Protein AF-A0A2N5W523-F1 (afdb_monomer_lite)

Radius of gyration: 21.14 Å; chains: 1; bounding box: 48×51×64 Å

pLDDT: mean 72.46, std 21.62, range [24.19, 97.5]

Secondary structure (DSSP, 8-state):
---TTHHHHHHHHHHHHHHHHHGGG-----TTS-S--PPPPP-----TT-----TT---SS----TTTHHHHHHHHHH--SS-GGGSPPSS-HHHHHHHHHHHHHHHIIIII-GGG-HHHIIIIIIHHHHHHHHHHHT-GGGGGGHHHHHHHHHHHHHHHHHHHHHHHHHTT-SSSSS--HHHHHHHHHHHHHHHHHHHTT--SS-TTSHHHHHHHHHTT-TT-THHHH-HHHHHHHHHHHHHHHHHHHT-S-EETTEE--HHHHHHHHHHHHHHTTHHHHHHHHHHHTT---

Sequence (293 aa):
MKCRLVYYVFQLCISASLTAGMENEWRSFDLNDDPIRPTLIHDHTNNPFEYHHDEKVKKPFFFIDREHAVSFMSNFKGKKVTSSFNQELAGSPETRNARYYEILARISKERIHLEKYEFYSKDIVDAMMKKVDKNFQNEPEFTGETTRVKDLIENVTKATHLLIVVVLSLFNGHKGDFLKIDEVKQHMNFIKGLWFRLEEGKFEKPPESWEKKVNAILNCKPRSVELIKGRKEKYALCLNFLHYWLEKTGMHVQQDGQISHADTLVEIINKLIYFSNSKVMDTLSKLEHGQPS

Structure (mmCIF, N/CA/C/O backbone):
data_AF-A0A2N5W523-F1
#
_entry.id   AF-A0A2N5W523-F1
#
loop_
_atom_site.group_PDB
_atom_site.id
_atom_site.type_symbol
_atom_site.label_atom_id
_atom_site.label_alt_id
_atom_site.label_comp_id
_atom_site.label_asym_id
_atom_site.label_entity_id
_atom_site.label_seq_id
_atom_site.pdbx_PDB_ins_code
_atom_site.Cartn_x
_atom_site.Cartn_y
_atom_site.Cartn_z
_atom_site.occupancy
_atom_site.B_iso_or_equiv
_atom_site.auth_seq_id
_atom_site.auth_comp_id
_atom_site.auth_asym_id
_atom_site.auth_atom_id
_atom_site.pdbx_PDB_model_num
ATOM 1 N N . MET A 1 1 ? -16.870 3.646 -18.636 1.00 28.91 1 MET A N 1
ATOM 2 C CA . MET A 1 1 ? -15.801 2.930 -19.373 1.00 28.91 1 MET A CA 1
ATOM 3 C C . MET A 1 1 ? -14.440 3.644 -19.201 1.00 28.91 1 MET A C 1
ATOM 5 O O . MET A 1 1 ? -14.014 4.323 -20.118 1.00 28.91 1 MET A O 1
ATOM 9 N N . LYS A 1 2 ? -13.776 3.585 -18.023 1.00 29.95 2 LYS A N 1
ATOM 10 C CA . LYS A 1 2 ? -12.591 4.441 -17.704 1.00 29.95 2 LYS A CA 1
ATOM 11 C C . LYS A 1 2 ? -11.378 3.763 -17.009 1.00 29.95 2 LYS A C 1
ATOM 13 O O . LYS A 1 2 ? -10.457 4.465 -16.629 1.00 29.95 2 LYS A O 1
ATOM 18 N N . CYS A 1 3 ? -11.310 2.431 -16.876 1.00 30.31 3 CYS A N 1
ATOM 19 C CA . CYS A 1 3 ? -10.122 1.741 -16.306 1.00 30.31 3 CYS A CA 1
ATOM 20 C C . CYS A 1 3 ? -9.087 1.272 -17.353 1.00 30.31 3 CYS A C 1
ATOM 22 O O . CYS A 1 3 ? -8.108 0.624 -17.003 1.00 30.31 3 CYS A O 1
ATOM 24 N N . ARG A 1 4 ? -9.287 1.588 -18.638 1.00 34.12 4 ARG A N 1
ATOM 25 C CA . ARG A 1 4 ? -8.593 0.954 -19.775 1.00 34.12 4 ARG A CA 1
ATOM 26 C C . ARG A 1 4 ? -7.194 1.501 -20.098 1.00 34.12 4 ARG A C 1
ATOM 28 O O . ARG A 1 4 ? -6.716 1.252 -21.185 1.00 34.12 4 ARG A O 1
ATOM 35 N N . LEU A 1 5 ? -6.536 2.256 -19.222 1.00 36.88 5 LEU A N 1
ATOM 36 C CA . LEU A 1 5 ? -5.200 2.793 -19.535 1.00 36.88 5 LEU A CA 1
ATOM 37 C C . LEU A 1 5 ? -4.216 2.754 -18.367 1.00 36.88 5 LEU A C 1
ATOM 39 O O . LEU A 1 5 ? -3.131 3.287 -18.500 1.00 36.88 5 LEU A O 1
ATOM 43 N N . VAL A 1 6 ? -4.543 2.137 -17.229 1.00 48.03 6 VAL A N 1
ATOM 44 C CA . VAL A 1 6 ? -3.672 2.228 -16.044 1.00 48.03 6 VAL A CA 1
ATOM 45 C C . VAL A 1 6 ? -2.335 1.515 -16.280 1.00 48.03 6 VAL A C 1
ATOM 47 O O . VAL A 1 6 ? -1.314 2.177 -16.188 1.00 48.03 6 VAL A O 1
ATOM 50 N N . TYR A 1 7 ? -2.312 0.235 -16.673 1.00 46.31 7 TYR A N 1
ATOM 51 C CA . TYR A 1 7 ? -1.046 -0.457 -16.971 1.00 46.31 7 TYR A CA 1
ATOM 52 C C . TYR A 1 7 ? -0.283 0.193 -18.124 1.00 46.31 7 TYR A C 1
ATOM 54 O O . TYR A 1 7 ? 0.884 0.501 -17.952 1.00 46.31 7 TYR A O 1
ATOM 62 N N . TYR A 1 8 ? -0.948 0.509 -19.235 1.00 42.25 8 TYR A N 1
ATOM 63 C CA . TYR A 1 8 ? -0.316 1.179 -20.372 1.00 42.25 8 TYR A CA 1
ATOM 64 C C . TYR A 1 8 ? 0.248 2.571 -20.026 1.00 42.25 8 TYR A C 1
ATOM 66 O O . TYR A 1 8 ? 1.367 2.882 -20.403 1.00 42.25 8 TYR A O 1
ATOM 74 N N . VAL A 1 9 ? -0.460 3.401 -19.249 1.00 48.94 9 VAL A N 1
ATOM 75 C CA . VAL A 1 9 ? 0.043 4.713 -18.792 1.00 48.94 9 VAL A CA 1
ATOM 76 C C . VAL A 1 9 ? 1.138 4.545 -17.755 1.00 48.94 9 VAL A C 1
ATOM 78 O O . VAL A 1 9 ? 2.098 5.292 -17.803 1.00 48.94 9 VAL A O 1
ATOM 81 N N . PHE A 1 10 ? 1.056 3.569 -16.850 1.00 54.03 10 PHE A N 1
ATOM 82 C CA . PHE A 1 10 ? 2.154 3.297 -15.924 1.00 54.03 10 PHE A CA 1
ATOM 83 C C . PHE A 1 10 ? 3.380 2.767 -16.654 1.00 54.03 10 PHE A C 1
ATOM 85 O O . PHE A 1 10 ? 4.471 3.222 -16.363 1.00 54.03 10 PHE A O 1
ATOM 92 N N . GLN A 1 11 ? 3.220 1.894 -17.643 1.00 52.75 11 GLN A N 1
ATOM 93 C CA . GLN A 1 11 ? 4.306 1.414 -18.492 1.00 52.75 11 GLN A CA 1
ATOM 94 C C . GLN A 1 11 ? 4.874 2.527 -19.369 1.00 52.75 11 GLN A C 1
ATOM 96 O O . GLN A 1 11 ? 6.088 2.601 -19.511 1.00 52.75 11 GLN A O 1
ATOM 101 N N . LEU A 1 12 ? 4.048 3.440 -19.883 1.00 48.81 12 LEU A N 1
ATOM 102 C CA . LEU A 1 12 ? 4.502 4.637 -20.589 1.00 48.81 12 LEU A CA 1
ATOM 103 C C . LEU A 1 12 ? 5.153 5.655 -19.653 1.00 48.81 12 LEU A C 1
ATOM 105 O O . LEU A 1 12 ? 6.109 6.287 -20.060 1.00 48.81 12 LEU A O 1
ATOM 109 N N . CYS A 1 13 ? 4.696 5.811 -18.411 1.00 50.94 13 CYS A N 1
ATOM 110 C CA . CYS A 1 13 ? 5.321 6.683 -17.415 1.00 50.94 13 CYS A CA 1
ATOM 111 C C . CYS A 1 13 ? 6.618 6.076 -16.881 1.00 50.94 13 CYS A C 1
ATOM 113 O O . CYS A 1 13 ? 7.556 6.814 -16.622 1.00 50.94 13 CYS A O 1
ATOM 115 N N . ILE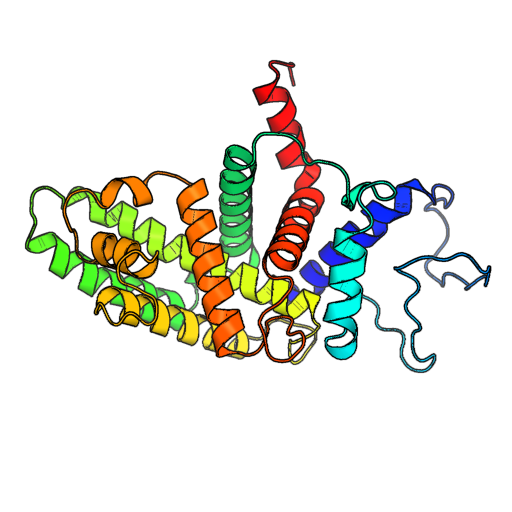 A 1 14 ? 6.695 4.752 -16.744 1.00 54.25 14 ILE A N 1
ATOM 116 C CA . ILE A 1 14 ? 7.916 4.014 -16.409 1.00 54.25 14 ILE A CA 1
ATOM 117 C C . ILE A 1 14 ? 8.909 4.149 -17.557 1.00 54.25 14 ILE A C 1
ATOM 119 O O . ILE A 1 14 ? 10.038 4.563 -17.322 1.00 54.25 14 ILE A O 1
ATOM 123 N N . SER A 1 15 ? 8.464 3.893 -18.789 1.00 48.00 15 SER A N 1
ATOM 124 C CA . SER A 1 15 ? 9.282 4.066 -19.990 1.00 48.00 15 SER A CA 1
ATOM 125 C C . SER A 1 15 ? 9.719 5.520 -20.120 1.00 48.00 15 SER A C 1
ATOM 127 O O . SER A 1 15 ? 10.902 5.773 -20.114 1.00 48.00 15 SER A O 1
ATOM 129 N N . ALA A 1 16 ? 8.817 6.499 -20.077 1.00 48.94 16 ALA A N 1
ATOM 130 C CA . ALA A 1 16 ? 9.162 7.917 -20.163 1.00 48.94 16 ALA A CA 1
ATOM 131 C C . ALA A 1 16 ? 10.006 8.415 -18.981 1.00 48.94 16 ALA A C 1
ATOM 133 O O . ALA A 1 16 ? 10.848 9.268 -19.189 1.00 48.94 16 ALA A O 1
ATOM 134 N N . SER A 1 17 ? 9.842 7.913 -17.753 1.00 45.12 17 SER A N 1
ATOM 135 C CA . SER A 1 17 ? 10.677 8.349 -16.616 1.00 45.12 17 SER A CA 1
ATOM 136 C C . SER A 1 17 ? 12.084 7.758 -16.683 1.00 45.12 17 SER A C 1
ATOM 138 O O . SER A 1 17 ? 13.040 8.416 -16.278 1.00 45.12 17 SER A O 1
ATOM 140 N N . LEU A 1 18 ? 12.222 6.535 -17.200 1.00 48.44 18 LEU A N 1
ATOM 141 C CA . LEU A 1 18 ? 13.518 5.891 -17.394 1.00 48.44 18 LEU A CA 1
ATOM 142 C C . LEU A 1 18 ? 14.201 6.414 -18.665 1.00 48.44 18 LEU A C 1
ATOM 144 O O . LEU A 1 18 ? 15.372 6.760 -18.606 1.00 48.44 18 LEU A O 1
ATOM 148 N N . THR A 1 19 ? 13.464 6.598 -19.762 1.00 42.06 19 THR A N 1
ATOM 149 C CA . THR A 1 19 ? 13.942 7.189 -21.018 1.00 42.06 19 THR A CA 1
ATOM 150 C C . THR A 1 19 ? 14.241 8.681 -20.858 1.00 42.06 19 THR A C 1
ATOM 152 O O . THR A 1 19 ? 15.353 9.072 -21.166 1.00 42.06 19 THR A O 1
ATOM 155 N N . ALA A 1 20 ? 13.376 9.514 -20.262 1.00 38.00 20 ALA A N 1
ATOM 156 C CA . ALA A 1 20 ? 13.673 10.938 -20.022 1.00 38.00 20 ALA A CA 1
ATOM 157 C C . ALA A 1 20 ? 14.803 11.150 -18.996 1.00 38.00 20 ALA A C 1
ATOM 159 O O . ALA A 1 20 ? 15.584 12.096 -19.100 1.00 38.00 20 ALA A O 1
ATOM 160 N N . GLY A 1 21 ? 14.939 10.235 -18.028 1.00 34.53 21 GLY A N 1
ATOM 161 C CA . GLY A 1 21 ? 16.084 10.189 -17.117 1.00 34.53 21 GLY A CA 1
ATOM 162 C C . GLY A 1 21 ? 17.413 9.851 -17.815 1.00 34.53 21 GLY A C 1
ATOM 163 O O . GLY A 1 21 ? 18.487 10.177 -17.291 1.00 34.53 21 GLY A O 1
ATOM 164 N N . MET A 1 22 ? 17.324 9.230 -18.997 1.00 33.06 22 MET A N 1
ATOM 165 C CA . MET A 1 22 ? 18.407 8.879 -19.921 1.00 33.06 22 MET A CA 1
ATOM 166 C C . MET A 1 22 ? 18.544 9.865 -21.113 1.00 33.06 22 MET A C 1
ATOM 168 O O . MET A 1 22 ? 19.595 9.907 -21.741 1.00 33.06 22 MET A O 1
ATOM 172 N N . GLU A 1 23 ? 17.537 10.698 -21.418 1.00 33.28 23 GLU A N 1
ATOM 173 C CA . GLU A 1 23 ? 17.483 11.605 -22.589 1.00 33.28 23 GLU A CA 1
ATOM 174 C C . GLU A 1 23 ? 18.300 12.897 -22.441 1.00 33.28 23 GLU A C 1
ATOM 176 O O . GLU A 1 23 ? 18.515 13.594 -23.434 1.00 33.28 23 GLU A O 1
ATOM 181 N N . ASN A 1 24 ? 18.822 13.226 -21.254 1.00 31.08 24 ASN A N 1
ATOM 182 C CA . ASN A 1 24 ? 19.750 14.360 -21.125 1.00 31.08 24 ASN A CA 1
ATOM 183 C C . ASN A 1 24 ? 21.105 14.125 -21.830 1.00 31.08 24 ASN A C 1
ATOM 185 O O . ASN A 1 24 ? 21.893 15.063 -21.925 1.00 31.08 24 ASN A O 1
ATOM 189 N N . GLU A 1 25 ? 21.346 12.931 -22.384 1.00 35.31 25 GLU A N 1
ATOM 190 C CA . GLU A 1 25 ? 22.468 12.641 -23.291 1.00 35.31 25 GLU A CA 1
ATOM 191 C C . GLU A 1 25 ? 22.082 12.623 -24.788 1.00 35.31 25 GLU A C 1
ATOM 193 O O . GLU A 1 25 ? 22.961 12.481 -25.630 1.00 35.31 25 GLU A O 1
ATOM 198 N N . TRP A 1 26 ? 20.809 12.829 -25.159 1.00 30.56 26 TRP A N 1
ATOM 199 C CA . TRP A 1 26 ? 20.334 12.620 -26.544 1.00 30.56 26 TRP A CA 1
ATOM 200 C C . TRP A 1 26 ? 19.564 13.798 -27.149 1.00 30.56 26 TRP A C 1
ATOM 202 O O . TRP A 1 26 ? 18.774 13.628 -28.079 1.00 30.56 26 TRP A O 1
ATOM 212 N N . ARG A 1 27 ? 19.796 15.028 -26.674 1.00 25.05 27 ARG A N 1
ATOM 213 C CA . ARG A 1 27 ? 19.225 16.223 -27.318 1.00 25.05 27 ARG A CA 1
ATOM 214 C C . ARG A 1 27 ? 19.833 16.465 -28.702 1.00 25.05 27 ARG A C 1
ATOM 216 O O . ARG A 1 27 ? 20.769 17.241 -28.849 1.00 25.05 27 ARG A O 1
ATOM 223 N N . SER A 1 28 ? 19.235 15.859 -29.719 1.00 29.08 28 SER A N 1
ATOM 224 C CA . SER A 1 28 ? 19.010 16.481 -31.028 1.00 29.08 28 SER A CA 1
ATOM 225 C C . SER A 1 28 ? 18.033 15.643 -31.852 1.00 29.08 28 SER A C 1
ATOM 227 O O . SER A 1 28 ? 18.449 14.924 -32.743 1.00 29.08 28 SER A O 1
ATOM 229 N N . PHE A 1 29 ? 16.727 15.732 -31.590 1.00 24.89 29 PHE A N 1
ATOM 230 C C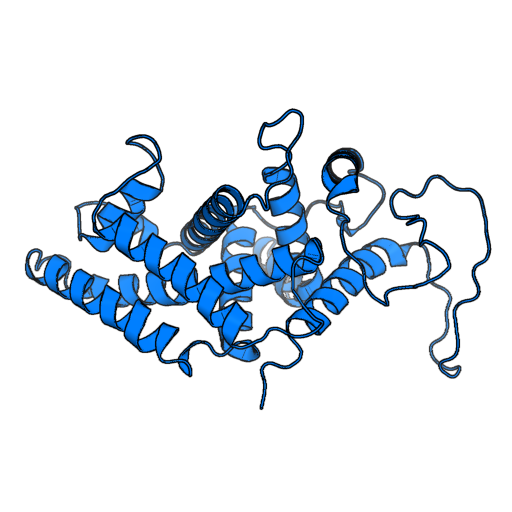A . PHE A 1 29 ? 15.747 15.404 -32.630 1.00 24.89 29 PHE A CA 1
ATOM 231 C C . PHE A 1 29 ? 14.559 16.364 -32.567 1.00 24.89 29 PHE A C 1
ATOM 233 O O . PHE A 1 29 ? 13.891 16.506 -31.543 1.00 24.89 29 PHE A O 1
ATOM 240 N N . ASP A 1 30 ? 14.402 17.083 -33.674 1.00 26.73 30 ASP A N 1
ATOM 241 C CA . ASP A 1 30 ? 13.400 18.105 -33.951 1.00 26.73 30 ASP A CA 1
ATOM 242 C C . ASP A 1 30 ? 12.033 17.436 -34.185 1.00 26.73 30 ASP A C 1
ATOM 244 O O . ASP A 1 30 ? 11.938 16.420 -34.872 1.00 26.73 30 ASP A O 1
ATOM 248 N N . LEU A 1 31 ? 10.971 17.973 -33.583 1.00 28.06 31 LEU A N 1
ATOM 249 C CA . LEU A 1 31 ? 9.640 17.346 -33.491 1.00 28.06 31 LEU A CA 1
ATOM 250 C C . LEU A 1 31 ? 8.735 17.632 -34.706 1.00 28.06 31 LEU A C 1
ATOM 252 O O . LEU A 1 31 ? 7.514 17.652 -34.563 1.00 28.06 31 LEU A O 1
ATOM 256 N N . ASN A 1 32 ? 9.308 17.869 -35.889 1.00 29.31 32 ASN A N 1
ATOM 257 C CA . ASN A 1 32 ? 8.544 18.292 -37.070 1.00 29.31 32 ASN A CA 1
ATOM 258 C C . ASN A 1 32 ? 8.491 17.294 -38.237 1.00 29.31 32 ASN A C 1
ATOM 260 O O . ASN A 1 32 ? 7.878 17.633 -39.243 1.00 29.31 32 ASN A O 1
ATOM 264 N N . ASP A 1 33 ? 9.020 16.074 -38.108 1.00 25.97 33 ASP A N 1
ATOM 265 C CA . ASP A 1 33 ? 8.856 15.040 -39.143 1.00 25.97 33 ASP A CA 1
ATOM 266 C C . ASP A 1 33 ? 8.051 13.822 -38.650 1.00 25.97 33 ASP A C 1
ATOM 268 O O . ASP A 1 33 ? 8.165 13.374 -37.507 1.00 25.97 33 ASP A O 1
ATOM 272 N N . ASP A 1 34 ? 7.193 13.332 -39.548 1.00 26.75 34 ASP A N 1
ATOM 273 C CA . ASP A 1 34 ? 6.156 12.305 -39.390 1.00 26.75 34 ASP A CA 1
ATOM 274 C C . ASP A 1 34 ? 6.611 10.966 -38.746 1.00 26.75 34 ASP A C 1
ATOM 276 O O . ASP A 1 34 ? 7.786 10.588 -38.771 1.00 26.75 34 ASP A O 1
ATOM 280 N N . PRO A 1 35 ? 5.671 10.168 -38.195 1.00 31.12 35 PRO A N 1
ATOM 281 C CA . PRO A 1 35 ? 5.961 9.115 -37.232 1.00 31.12 35 PRO A CA 1
ATOM 282 C C . PRO A 1 35 ? 6.306 7.780 -37.903 1.00 31.12 35 PRO A C 1
ATOM 284 O O . PRO A 1 35 ? 5.494 6.857 -37.890 1.00 31.12 35 PRO A O 1
ATOM 287 N N . ILE A 1 36 ? 7.515 7.611 -38.450 1.00 30.17 36 ILE A N 1
ATOM 288 C CA . ILE A 1 36 ? 8.027 6.274 -38.809 1.00 30.17 36 ILE A CA 1
ATOM 289 C C . ILE A 1 36 ? 9.515 6.109 -38.443 1.00 30.17 36 ILE A C 1
ATOM 291 O O . ILE A 1 36 ? 10.398 6.549 -39.165 1.00 30.17 36 ILE A O 1
ATOM 295 N N . ARG A 1 37 ? 9.728 5.316 -37.376 1.00 25.20 37 ARG A N 1
ATOM 296 C CA . ARG A 1 37 ? 10.944 4.591 -36.923 1.00 25.20 37 ARG A CA 1
ATOM 297 C C . ARG A 1 37 ? 12.172 5.391 -36.457 1.00 25.20 37 ARG A C 1
ATOM 299 O O . ARG A 1 37 ? 12.767 6.116 -37.240 1.00 25.20 37 ARG A O 1
ATOM 306 N N . PRO A 1 38 ? 12.744 5.010 -35.297 1.00 28.00 38 PRO A N 1
ATOM 307 C CA . PRO A 1 38 ? 14.180 5.083 -35.091 1.00 28.00 38 PRO A CA 1
ATOM 308 C C . PRO A 1 38 ? 14.848 3.826 -35.658 1.00 28.00 38 PRO A C 1
ATOM 310 O O . PRO A 1 38 ? 14.605 2.690 -35.232 1.00 28.00 38 PRO A O 1
ATOM 313 N N . THR A 1 39 ? 15.688 4.061 -36.654 1.00 24.19 39 THR A N 1
ATOM 314 C CA . THR A 1 39 ? 16.736 3.174 -37.149 1.00 24.19 39 THR A CA 1
ATOM 315 C C . THR A 1 39 ? 17.759 2.942 -36.033 1.00 24.19 39 THR A C 1
ATOM 317 O O . THR A 1 39 ? 18.218 3.888 -35.400 1.00 24.19 39 THR A O 1
ATOM 320 N N . LEU A 1 40 ? 18.098 1.676 -35.780 1.00 29.06 40 LEU A N 1
ATOM 321 C CA . LEU A 1 40 ? 19.177 1.274 -34.877 1.00 29.06 40 LEU A CA 1
ATOM 322 C C . LEU A 1 40 ? 20.518 1.552 -35.561 1.00 29.06 40 LEU A C 1
ATOM 324 O O . LEU A 1 40 ? 20.779 0.997 -36.628 1.00 29.06 40 LEU A O 1
ATOM 328 N N . ILE A 1 41 ? 21.363 2.372 -34.943 1.00 24.23 41 ILE A N 1
ATOM 329 C CA . ILE A 1 41 ? 22.797 2.403 -35.230 1.00 24.23 41 ILE A CA 1
ATOM 330 C C . ILE A 1 41 ? 23.466 1.659 -34.078 1.00 24.23 41 ILE A C 1
ATOM 332 O O . ILE A 1 41 ? 23.332 2.052 -32.922 1.00 24.23 41 ILE A O 1
ATOM 336 N N . HIS A 1 42 ? 24.125 0.549 -34.408 1.00 32.16 42 HIS A N 1
ATOM 337 C CA . HIS A 1 42 ? 25.024 -0.151 -33.502 1.00 32.16 42 HIS A CA 1
ATOM 338 C C . HIS A 1 42 ? 26.245 0.727 -33.242 1.00 32.16 42 HIS A C 1
ATOM 340 O O . HIS A 1 42 ? 26.961 1.058 -34.186 1.00 32.16 42 HIS A O 1
ATOM 346 N N . ASP A 1 43 ? 26.509 1.039 -31.977 1.00 26.78 43 ASP A N 1
ATOM 347 C CA . ASP A 1 43 ? 27.860 1.366 -31.546 1.00 26.78 43 ASP A CA 1
ATOM 348 C C . ASP A 1 43 ? 28.115 0.801 -30.147 1.00 26.78 43 ASP A C 1
ATOM 350 O O . ASP A 1 43 ? 27.287 0.898 -29.241 1.00 26.78 43 ASP A O 1
ATOM 354 N N . HIS A 1 44 ? 29.260 0.145 -30.005 1.00 35.34 44 HIS A N 1
ATOM 355 C CA . HIS A 1 44 ? 29.638 -0.632 -28.837 1.00 35.34 44 HIS A CA 1
ATOM 356 C C . HIS A 1 44 ? 29.999 0.295 -27.676 1.00 35.34 44 HIS A C 1
ATOM 358 O O . HIS A 1 44 ? 31.149 0.709 -27.536 1.00 35.34 44 HIS A O 1
ATOM 364 N N . THR A 1 45 ? 29.044 0.580 -26.790 1.00 32.69 45 THR A N 1
ATOM 365 C CA . THR A 1 45 ? 29.336 1.208 -25.495 1.00 32.69 45 THR A CA 1
ATOM 366 C C . THR A 1 45 ? 28.528 0.551 -24.375 1.00 32.69 45 THR A C 1
ATOM 368 O O . THR A 1 45 ? 27.337 0.309 -24.506 1.00 32.69 45 THR A O 1
ATOM 371 N N . ASN A 1 46 ? 29.206 0.240 -23.262 1.00 36.69 46 ASN A N 1
ATOM 372 C CA . ASN A 1 46 ? 28.717 -0.463 -22.065 1.00 36.69 46 ASN A CA 1
ATOM 373 C C . ASN A 1 46 ? 27.526 0.234 -21.356 1.00 36.69 46 ASN A C 1
ATOM 375 O O . ASN A 1 46 ? 27.662 0.764 -20.244 1.00 36.69 46 ASN A O 1
ATOM 379 N N . ASN A 1 47 ? 26.343 0.205 -21.967 1.00 38.47 47 ASN A N 1
ATOM 380 C CA . ASN A 1 47 ? 25.107 0.762 -21.437 1.00 38.47 47 ASN A CA 1
ATOM 381 C C . ASN A 1 47 ? 24.308 -0.325 -20.679 1.00 38.47 47 ASN A C 1
ATOM 383 O O . ASN A 1 47 ? 23.908 -1.320 -21.271 1.00 38.47 47 ASN A O 1
ATOM 387 N N . PRO A 1 48 ? 24.014 -0.174 -19.371 1.00 36.75 48 PRO A N 1
ATOM 388 C CA . PRO A 1 48 ? 23.228 -1.156 -18.607 1.00 36.75 48 PRO A CA 1
ATOM 389 C C . PRO A 1 48 ? 21.744 -1.206 -19.020 1.00 36.75 48 PRO A C 1
ATOM 391 O O . PRO A 1 48 ? 20.993 -2.020 -18.488 1.00 36.75 48 PRO A O 1
ATOM 394 N N . PHE A 1 49 ? 21.325 -0.320 -19.927 1.00 39.22 49 PHE A N 1
ATOM 395 C CA . PHE A 1 49 ? 19.995 -0.274 -20.524 1.00 39.22 49 PHE A CA 1
ATOM 396 C C . PHE A 1 49 ? 19.968 -0.806 -21.965 1.00 39.22 49 PHE A C 1
ATOM 398 O O . PHE A 1 49 ? 18.909 -0.770 -22.593 1.00 39.22 49 PHE A O 1
ATOM 405 N N . GLU A 1 50 ? 21.094 -1.311 -22.489 1.00 39.53 50 GLU A N 1
ATOM 406 C CA . GLU A 1 50 ? 21.103 -2.096 -23.725 1.00 39.53 50 GLU A CA 1
ATOM 407 C C . GLU A 1 50 ? 20.427 -3.444 -23.457 1.00 39.53 50 GLU A C 1
ATOM 409 O O . GLU A 1 50 ? 21.025 -4.447 -23.070 1.00 39.53 50 GLU A O 1
ATOM 414 N N . TYR A 1 51 ? 19.109 -3.429 -23.604 1.00 38.78 51 TYR A N 1
ATOM 415 C CA . TYR A 1 51 ? 18.291 -4.622 -23.661 1.00 38.78 51 TYR A CA 1
ATOM 416 C C . TYR A 1 51 ? 18.562 -5.320 -24.995 1.00 38.78 51 TYR A C 1
ATOM 418 O O . TYR A 1 51 ? 18.230 -4.789 -26.058 1.00 38.78 51 TYR A O 1
ATOM 426 N N . HIS A 1 52 ? 19.100 -6.539 -24.952 1.00 35.09 52 HIS A N 1
ATOM 427 C CA . HIS A 1 52 ? 19.006 -7.450 -26.086 1.00 35.09 52 HIS A CA 1
ATOM 428 C C . HIS A 1 52 ? 17.541 -7.867 -26.232 1.00 35.09 52 HIS A C 1
ATOM 430 O O . HIS A 1 52 ? 17.073 -8.820 -25.612 1.00 35.09 52 HIS A O 1
ATOM 436 N N . HIS A 1 53 ? 16.781 -7.115 -27.027 1.00 38.25 53 HIS A N 1
ATOM 437 C CA . HIS A 1 53 ? 15.544 -7.647 -27.571 1.00 38.25 53 HIS A CA 1
ATOM 438 C C . HIS A 1 53 ? 15.906 -8.844 -28.448 1.00 38.25 53 HIS A C 1
ATOM 440 O O . HIS A 1 53 ? 16.656 -8.694 -29.411 1.00 38.25 53 HIS A O 1
ATOM 446 N N . ASP A 1 54 ? 15.335 -10.008 -28.146 1.00 33.75 54 ASP A N 1
ATOM 447 C CA . ASP A 1 54 ? 15.154 -11.046 -29.153 1.00 33.75 54 ASP A CA 1
ATOM 448 C C . ASP A 1 54 ? 14.458 -10.373 -30.349 1.00 33.75 54 ASP A C 1
ATOM 450 O O . ASP A 1 54 ? 13.364 -9.810 -30.209 1.00 33.75 54 ASP A O 1
ATOM 454 N N . GLU A 1 55 ? 15.137 -10.324 -31.499 1.00 42.53 55 GLU A N 1
ATOM 455 C CA . GLU A 1 55 ? 14.814 -9.467 -32.655 1.00 42.53 55 GLU A CA 1
ATOM 456 C C . GLU A 1 55 ? 13.408 -9.707 -33.232 1.00 42.53 55 GLU A C 1
ATOM 458 O O . GLU A 1 55 ? 12.949 -8.988 -34.121 1.00 42.53 55 GLU A O 1
ATOM 463 N N . LYS A 1 56 ? 12.694 -10.707 -32.714 1.00 38.09 56 LYS A N 1
ATOM 464 C CA . LYS A 1 56 ? 11.417 -11.179 -33.232 1.00 38.09 56 LYS A CA 1
ATOM 465 C C . LYS A 1 56 ? 10.186 -10.547 -32.580 1.00 38.09 56 LYS A C 1
ATOM 467 O O . LYS A 1 56 ? 9.131 -10.597 -33.206 1.00 38.09 56 LYS A O 1
ATOM 472 N N . VAL A 1 57 ? 10.275 -9.890 -31.412 1.00 42.16 57 VAL A N 1
ATOM 473 C CA . VAL A 1 57 ? 9.144 -9.116 -30.838 1.00 42.16 57 VAL A CA 1
ATOM 474 C C . VAL A 1 57 ? 9.643 -7.918 -30.011 1.00 42.16 57 VAL A C 1
ATOM 476 O O . VAL A 1 57 ? 9.870 -8.021 -28.806 1.00 42.16 57 VAL A O 1
ATOM 479 N N . LYS A 1 58 ? 9.767 -6.739 -30.636 1.00 47.59 58 LYS A N 1
ATOM 480 C CA . LYS A 1 58 ? 9.998 -5.476 -29.911 1.00 47.59 58 LYS A CA 1
ATOM 481 C C . LYS A 1 58 ? 8.726 -5.087 -29.152 1.00 47.59 58 LYS A C 1
ATOM 483 O O . LYS A 1 58 ? 7.742 -4.676 -29.765 1.00 47.59 58 LYS A O 1
ATOM 488 N N . LYS A 1 59 ? 8.725 -5.226 -27.824 1.00 52.28 59 LYS A N 1
ATOM 489 C CA . LYS A 1 59 ? 7.644 -4.690 -26.982 1.00 52.28 59 LYS A CA 1
ATOM 490 C C . LYS A 1 59 ? 7.804 -3.163 -26.885 1.00 52.28 59 LYS A C 1
ATOM 492 O O . LYS A 1 59 ? 8.925 -2.700 -26.711 1.00 52.28 59 LYS A O 1
ATOM 497 N N . PRO A 1 60 ? 6.726 -2.366 -26.972 1.00 60.81 60 PRO A N 1
ATOM 498 C CA . PRO A 1 60 ? 6.824 -0.904 -27.050 1.00 60.81 60 PRO A CA 1
ATOM 499 C C . PRO A 1 60 ? 7.087 -0.202 -25.700 1.00 60.81 60 PRO A C 1
ATOM 501 O O . PRO A 1 60 ? 6.925 1.012 -25.612 1.00 60.81 60 PRO A O 1
ATOM 504 N N . PHE A 1 61 ? 7.443 -0.931 -24.637 1.00 64.25 61 PHE A N 1
ATOM 505 C CA . PHE A 1 61 ? 7.585 -0.389 -23.281 1.00 64.25 61 PHE A CA 1
ATOM 506 C C . PHE A 1 61 ? 8.650 -1.122 -22.453 1.00 64.25 61 PHE A C 1
ATOM 508 O O . PHE A 1 61 ? 8.893 -2.315 -22.642 1.00 64.25 61 PHE A O 1
ATOM 515 N N . PHE A 1 62 ? 9.244 -0.402 -21.497 1.00 70.00 62 PHE A N 1
ATOM 516 C CA . PHE A 1 62 ? 10.222 -0.920 -20.543 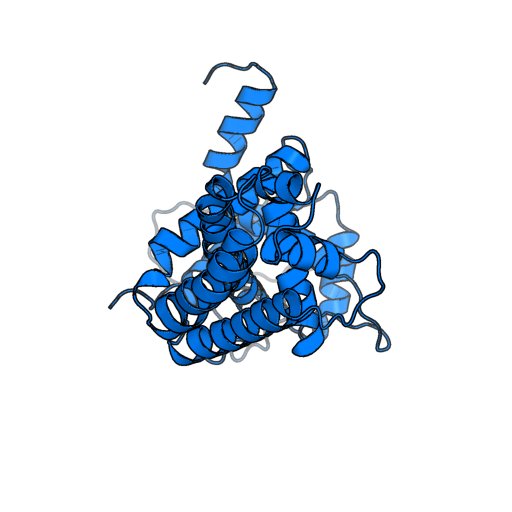1.00 70.00 62 PHE A CA 1
ATOM 517 C C . PHE A 1 62 ? 9.575 -1.831 -19.491 1.00 70.00 62 PHE A C 1
ATOM 519 O O . PHE A 1 62 ? 8.520 -1.520 -18.932 1.00 70.00 62 PHE A O 1
ATOM 526 N N . PHE A 1 63 ? 10.262 -2.923 -19.165 1.00 78.06 63 PHE A N 1
ATOM 527 C CA . PHE A 1 63 ? 10.019 -3.755 -17.990 1.00 78.06 63 PHE A CA 1
ATOM 528 C C . PHE A 1 63 ? 11.340 -4.404 -17.552 1.00 78.06 63 PHE A C 1
ATOM 530 O O . PHE A 1 63 ? 12.303 -4.461 -18.314 1.00 78.06 63 PHE A O 1
ATOM 537 N N . ILE A 1 64 ? 11.395 -4.891 -16.319 1.00 80.06 64 ILE A N 1
ATOM 538 C CA . ILE A 1 64 ? 12.488 -5.701 -15.791 1.00 80.06 64 ILE A CA 1
ATOM 539 C C . ILE A 1 64 ? 12.083 -7.159 -15.965 1.00 80.06 64 ILE A C 1
ATOM 541 O O . ILE A 1 64 ? 11.103 -7.610 -15.367 1.00 80.06 64 ILE A O 1
ATOM 545 N N . ASP A 1 65 ? 12.831 -7.897 -16.774 1.00 81.75 65 ASP A N 1
ATOM 546 C CA . ASP A 1 65 ? 12.673 -9.340 -16.852 1.00 81.75 65 ASP A CA 1
ATOM 547 C C . ASP A 1 65 ? 12.979 -9.973 -15.486 1.00 81.75 65 ASP A C 1
ATOM 549 O O . ASP A 1 65 ? 13.983 -9.657 -14.843 1.00 81.75 65 ASP A O 1
ATOM 553 N N . ARG A 1 66 ? 12.098 -10.867 -15.031 1.00 83.44 66 ARG A N 1
ATOM 554 C CA . ARG A 1 66 ? 12.239 -11.553 -13.745 1.00 83.44 66 ARG A CA 1
ATOM 555 C C . ARG A 1 66 ? 13.496 -12.407 -13.684 1.00 83.44 66 ARG A C 1
ATOM 557 O O . ARG A 1 66 ? 14.094 -12.465 -12.613 1.00 83.44 66 ARG A O 1
ATOM 564 N N . GLU A 1 67 ? 13.918 -12.992 -14.802 1.00 82.69 67 GLU A N 1
ATOM 565 C CA . GLU A 1 67 ? 15.152 -13.785 -14.877 1.00 82.69 67 GLU A CA 1
ATOM 566 C C . GLU A 1 67 ? 16.401 -12.914 -14.683 1.00 82.69 67 GLU A C 1
ATOM 568 O O . GLU A 1 67 ? 17.383 -13.335 -14.075 1.00 82.69 67 GLU A O 1
ATOM 573 N N . HIS A 1 68 ? 16.330 -11.649 -15.103 1.00 83.44 68 HIS A N 1
ATOM 574 C CA . HIS A 1 68 ? 17.434 -10.692 -15.030 1.00 83.44 68 HIS A CA 1
ATOM 575 C C . HIS A 1 68 ? 17.317 -9.706 -13.857 1.00 83.44 68 HIS A C 1
ATOM 577 O O . HIS A 1 68 ? 18.178 -8.839 -13.681 1.00 83.44 68 HIS A O 1
ATOM 583 N N . ALA A 1 69 ? 16.282 -9.836 -13.020 1.00 84.69 69 ALA A N 1
ATOM 584 C CA . ALA A 1 69 ? 15.960 -8.859 -11.986 1.00 84.69 69 ALA A CA 1
ATOM 585 C C . ALA A 1 69 ? 17.091 -8.675 -10.962 1.00 84.69 69 ALA A C 1
ATOM 587 O O . ALA A 1 69 ? 17.384 -7.544 -10.587 1.00 84.69 69 ALA A O 1
ATOM 588 N N . VAL A 1 70 ? 17.774 -9.747 -10.545 1.00 85.00 70 VAL A N 1
ATOM 589 C CA . VAL A 1 70 ? 18.905 -9.660 -9.596 1.00 85.00 70 VAL A CA 1
ATOM 590 C C . VAL A 1 70 ? 20.044 -8.810 -10.167 1.00 85.00 70 VAL A C 1
ATOM 592 O O . VAL A 1 70 ? 20.552 -7.907 -9.495 1.00 85.00 70 VAL A O 1
ATOM 595 N N . SER A 1 71 ? 20.412 -9.057 -11.428 1.00 81.81 71 SER A N 1
ATOM 596 C CA . SER A 1 71 ? 21.471 -8.310 -12.114 1.00 81.81 71 SER A CA 1
ATOM 597 C C . SER A 1 71 ? 21.075 -6.846 -12.301 1.00 81.81 71 SER A C 1
ATOM 599 O O . SER A 1 71 ? 21.843 -5.944 -11.959 1.00 81.81 71 SER A O 1
ATOM 601 N N . PHE A 1 72 ? 19.834 -6.592 -12.735 1.00 83.31 72 PHE A N 1
ATOM 602 C CA . PHE A 1 72 ? 19.308 -5.236 -12.877 1.00 83.31 72 PHE A CA 1
ATOM 603 C C . PHE A 1 72 ? 19.373 -4.458 -11.556 1.00 83.31 72 PHE A C 1
ATOM 605 O O . PHE A 1 72 ? 19.916 -3.355 -11.516 1.00 83.31 72 PHE A O 1
ATOM 612 N N . MET A 1 73 ? 18.873 -5.038 -10.460 1.00 83.88 73 MET A N 1
ATOM 613 C CA . MET A 1 73 ? 18.859 -4.386 -9.146 1.00 83.88 73 MET A CA 1
ATOM 614 C C . MET A 1 73 ? 20.276 -4.121 -8.617 1.00 83.88 73 MET A C 1
ATOM 616 O O . MET A 1 73 ? 20.547 -3.050 -8.069 1.00 83.88 73 MET A O 1
ATOM 620 N N . SER A 1 74 ? 21.199 -5.066 -8.809 1.00 81.06 74 SER A N 1
ATOM 621 C CA . SER A 1 74 ? 22.610 -4.897 -8.440 1.00 81.06 74 SER A CA 1
ATOM 622 C C . SER A 1 74 ? 23.261 -3.742 -9.204 1.00 81.06 74 SER A C 1
ATOM 624 O O . SER A 1 74 ? 23.895 -2.873 -8.601 1.00 81.06 74 SER A O 1
ATOM 626 N N . ASN A 1 75 ? 23.036 -3.681 -10.517 1.00 78.25 75 ASN A N 1
ATOM 627 C CA . ASN A 1 75 ? 23.566 -2.625 -11.376 1.00 78.25 75 ASN A CA 1
ATOM 628 C C . ASN A 1 75 ? 22.962 -1.257 -11.048 1.00 78.25 75 ASN A C 1
ATOM 630 O O . ASN A 1 75 ? 23.687 -0.260 -10.998 1.00 78.25 75 ASN A O 1
ATOM 634 N N . PHE A 1 76 ? 21.656 -1.213 -10.775 1.00 77.50 76 PHE A N 1
ATOM 635 C CA . PHE A 1 76 ? 20.959 0.003 -10.368 1.00 77.50 76 PHE A CA 1
ATOM 636 C C . PHE A 1 76 ? 21.569 0.590 -9.089 1.00 77.50 76 PHE A C 1
ATOM 638 O O . PHE A 1 76 ? 21.885 1.776 -9.038 1.00 77.50 76 PHE A O 1
ATOM 645 N N . LYS A 1 77 ? 21.823 -0.256 -8.081 1.00 73.12 77 LYS A N 1
ATOM 646 C CA . LYS A 1 77 ? 22.446 0.155 -6.814 1.00 73.12 77 LYS A CA 1
ATOM 647 C C . LYS A 1 77 ? 23.889 0.651 -6.991 1.00 73.12 77 LYS A C 1
ATOM 649 O O . LYS A 1 77 ? 24.310 1.562 -6.280 1.00 73.12 77 LYS A O 1
ATOM 654 N N . GLY A 1 78 ? 24.649 0.052 -7.911 1.00 62.84 78 GLY A N 1
ATOM 655 C CA . GLY A 1 78 ? 26.062 0.372 -8.141 1.00 62.84 78 GLY A CA 1
ATOM 656 C C . GLY A 1 78 ? 26.320 1.678 -8.904 1.00 62.84 78 GLY A C 1
ATOM 657 O O . GLY A 1 78 ? 27.358 2.307 -8.703 1.00 62.84 78 GLY A O 1
ATOM 658 N N . LYS A 1 79 ? 25.395 2.129 -9.761 1.00 59.88 79 LYS A N 1
ATOM 659 C CA . LYS A 1 79 ? 25.605 3.278 -10.663 1.00 59.88 79 LYS A CA 1
ATOM 660 C C . LYS A 1 79 ? 24.959 4.566 -10.142 1.00 59.88 79 LYS A C 1
ATOM 662 O O . LYS A 1 79 ? 23.977 5.045 -10.697 1.00 59.88 79 LYS A O 1
ATOM 667 N N . LYS A 1 80 ? 25.536 5.181 -9.105 1.00 53.47 80 LYS A N 1
ATOM 668 C CA . LYS A 1 80 ? 25.009 6.431 -8.513 1.00 53.47 80 LYS A CA 1
ATOM 669 C C . LYS A 1 80 ? 25.201 7.714 -9.345 1.00 53.47 80 LYS A C 1
ATOM 671 O O . LYS A 1 80 ? 24.612 8.722 -8.986 1.00 53.47 80 LYS A O 1
ATOM 676 N N . VAL A 1 81 ? 26.004 7.728 -10.417 1.00 48.44 81 VAL A N 1
ATOM 677 C CA . VAL A 1 81 ? 26.591 9.008 -10.893 1.00 48.44 81 VAL A CA 1
ATOM 678 C C . VAL A 1 81 ? 26.228 9.422 -12.330 1.00 48.44 81 VAL A C 1
ATOM 680 O O . VAL A 1 81 ? 26.341 10.599 -12.647 1.00 48.44 81 VAL A O 1
ATOM 683 N N . THR A 1 82 ? 25.745 8.531 -13.202 1.00 47.25 82 THR A N 1
ATOM 684 C CA . THR A 1 82 ? 25.644 8.851 -14.649 1.00 47.25 82 THR A CA 1
ATOM 685 C C . THR A 1 82 ? 24.235 9.122 -15.183 1.00 47.25 82 THR A C 1
ATOM 687 O O . THR A 1 82 ? 24.101 9.533 -16.325 1.00 47.25 82 THR A O 1
ATOM 690 N N . SER A 1 83 ? 23.172 8.931 -14.395 1.00 56.69 83 SER A N 1
ATOM 691 C CA . SER A 1 83 ? 21.792 9.214 -14.827 1.00 56.69 83 SER A CA 1
ATOM 692 C C . SER A 1 83 ? 21.140 10.239 -13.910 1.00 56.69 83 SER A C 1
ATOM 694 O O . SER A 1 83 ? 21.287 10.160 -12.690 1.00 56.69 83 SER A O 1
ATOM 696 N N . SER A 1 84 ? 20.355 11.158 -14.482 1.00 59.25 84 SER A N 1
ATOM 697 C CA . SER A 1 84 ? 19.508 12.075 -13.704 1.00 59.25 84 SER A CA 1
ATOM 698 C C . SER A 1 84 ? 18.520 11.322 -12.802 1.00 59.25 84 SER A C 1
ATOM 700 O O . SER A 1 84 ? 18.216 11.775 -11.703 1.00 59.25 84 SER A O 1
ATOM 702 N N . PHE A 1 85 ? 18.130 10.103 -13.193 1.00 63.47 85 PHE A N 1
ATOM 703 C CA . PHE A 1 85 ? 17.312 9.197 -12.386 1.00 63.47 85 PHE A CA 1
ATOM 704 C C . PHE A 1 85 ? 18.047 8.670 -11.140 1.00 63.47 85 PHE A C 1
ATOM 706 O O . PHE A 1 85 ? 17.413 8.226 -10.185 1.00 63.47 85 PHE A O 1
ATOM 713 N N . ASN A 1 86 ? 19.382 8.732 -11.120 1.00 59.41 86 ASN A N 1
ATOM 714 C CA . ASN A 1 86 ? 20.225 8.290 -10.008 1.00 59.41 86 ASN A CA 1
ATOM 715 C C . ASN A 1 86 ? 20.731 9.424 -9.114 1.00 59.41 86 ASN A C 1
ATOM 717 O O . ASN A 1 86 ? 21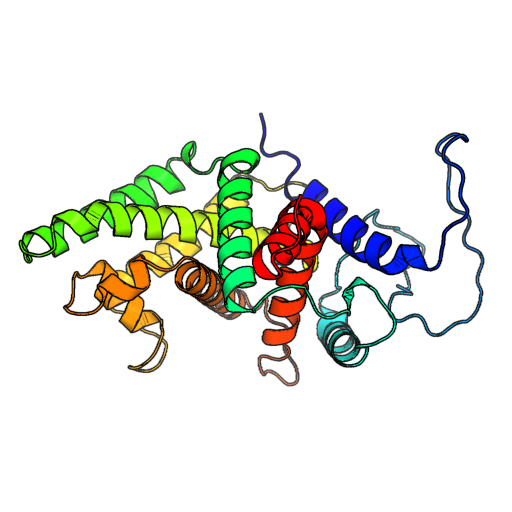.375 9.139 -8.105 1.00 59.41 86 ASN A O 1
ATOM 721 N N . GLN A 1 87 ? 20.383 10.672 -9.431 1.00 65.38 87 GLN A N 1
ATOM 722 C CA . GLN A 1 87 ? 20.689 11.821 -8.585 1.00 65.38 87 GLN A CA 1
ATOM 723 C C . GLN A 1 87 ? 19.914 11.778 -7.264 1.00 65.38 87 GLN A C 1
ATOM 725 O O . GLN A 1 87 ? 18.852 11.155 -7.147 1.00 65.38 87 GLN A O 1
ATOM 730 N N . GLU A 1 88 ? 20.463 12.457 -6.257 1.00 68.62 88 GLU A N 1
ATOM 731 C CA . GLU A 1 88 ? 19.762 12.663 -4.997 1.00 68.62 88 GLU A CA 1
ATOM 732 C C . GLU A 1 88 ? 18.488 13.476 -5.231 1.00 68.62 88 GLU A C 1
ATOM 734 O O . GLU A 1 88 ? 18.490 14.528 -5.870 1.00 68.62 88 GLU A O 1
ATOM 739 N N . LEU A 1 89 ? 17.379 12.957 -4.711 1.00 76.44 89 LEU A N 1
ATOM 740 C CA . LEU A 1 89 ? 16.084 13.614 -4.809 1.00 76.44 89 LEU A CA 1
ATOM 741 C C . LEU A 1 89 ? 16.038 14.796 -3.840 1.00 76.44 89 LEU A C 1
ATOM 743 O O . LEU A 1 89 ? 16.511 14.692 -2.708 1.00 76.44 89 LEU A O 1
ATOM 747 N N . ALA A 1 90 ? 15.396 15.889 -4.243 1.00 75.88 90 ALA A N 1
ATOM 748 C CA . ALA A 1 90 ? 15.263 17.059 -3.386 1.00 75.88 90 ALA A CA 1
ATOM 749 C C . ALA A 1 90 ? 14.402 16.783 -2.129 1.00 75.88 90 ALA A C 1
ATOM 751 O O . ALA A 1 90 ? 13.579 15.857 -2.096 1.00 75.88 90 ALA A O 1
ATOM 752 N N . GLY A 1 91 ? 14.594 17.603 -1.091 1.00 77.62 91 GLY A N 1
ATOM 753 C CA . GLY A 1 91 ? 13.859 17.557 0.182 1.00 77.62 91 GLY A CA 1
ATOM 754 C C . GLY A 1 91 ? 14.350 16.494 1.173 1.00 77.62 91 GLY A C 1
ATOM 755 O O . GLY A 1 91 ? 15.299 15.756 0.911 1.00 77.62 91 GLY A O 1
ATOM 756 N N . SER A 1 92 ? 13.704 16.397 2.337 1.00 85.25 92 SER A N 1
ATOM 757 C CA . SER A 1 92 ? 13.973 15.319 3.306 1.00 85.25 92 SER A CA 1
ATOM 758 C C . SER A 1 92 ? 13.267 14.005 2.915 1.00 85.25 92 SER A C 1
ATOM 760 O O . SER A 1 92 ? 12.222 14.041 2.249 1.00 85.25 92 SER A O 1
ATOM 762 N N . PRO A 1 93 ? 13.773 12.823 3.329 1.00 85.44 93 PRO A N 1
ATOM 763 C CA . PRO A 1 93 ? 13.053 11.556 3.172 1.00 85.44 93 PRO A CA 1
ATOM 764 C C . PRO A 1 93 ? 11.624 11.600 3.731 1.00 85.44 93 PRO A C 1
ATOM 766 O O . PRO A 1 93 ? 10.698 11.071 3.118 1.00 85.44 93 PRO A O 1
ATOM 769 N N . GLU A 1 94 ? 11.423 12.265 4.867 1.00 85.50 94 GLU A N 1
ATOM 770 C CA . GLU A 1 94 ? 10.132 12.426 5.530 1.00 85.50 94 GLU A CA 1
ATOM 771 C C . GLU A 1 94 ? 9.150 13.222 4.669 1.00 85.50 94 GLU A C 1
ATOM 773 O O . GLU A 1 94 ? 8.017 12.771 4.460 1.00 85.50 94 GLU A O 1
ATOM 778 N N . THR A 1 95 ? 9.587 14.369 4.136 1.00 85.62 95 THR A N 1
ATOM 779 C CA . THR A 1 95 ? 8.779 15.190 3.226 1.00 85.62 95 THR A CA 1
ATOM 780 C C . THR A 1 95 ? 8.429 14.396 1.975 1.00 85.62 95 THR A C 1
ATOM 782 O O . THR A 1 95 ? 7.257 14.333 1.593 1.00 85.62 95 THR A O 1
ATOM 785 N N . ARG A 1 96 ? 9.412 13.732 1.354 1.00 87.94 96 ARG A N 1
ATOM 786 C CA . ARG A 1 96 ? 9.179 12.923 0.151 1.00 87.94 96 ARG A CA 1
ATOM 787 C C . ARG A 1 96 ? 8.161 11.817 0.397 1.00 87.94 96 ARG A C 1
ATOM 789 O O . ARG A 1 96 ? 7.205 11.706 -0.362 1.00 87.94 96 ARG A O 1
ATOM 796 N N . ASN A 1 97 ? 8.299 11.060 1.484 1.00 90.06 97 ASN A N 1
ATOM 797 C CA . ASN A 1 97 ? 7.379 9.973 1.824 1.00 90.06 97 ASN A CA 1
ATOM 798 C C . ASN A 1 97 ? 5.943 10.471 2.037 1.00 90.06 97 ASN A C 1
ATOM 800 O O . ASN A 1 97 ? 4.994 9.852 1.554 1.00 90.06 97 ASN A O 1
ATOM 804 N N . ALA A 1 98 ? 5.769 11.614 2.708 1.00 87.94 98 ALA A N 1
ATOM 805 C CA . ALA A 1 98 ? 4.457 12.241 2.843 1.00 87.94 98 ALA A CA 1
ATOM 806 C C . ALA A 1 98 ? 3.839 12.595 1.476 1.00 87.94 98 ALA A C 1
ATOM 808 O O . ALA A 1 98 ? 2.644 12.377 1.267 1.00 87.94 98 ALA A O 1
ATOM 809 N N . ARG A 1 99 ? 4.648 13.082 0.526 1.00 86.31 99 ARG A N 1
ATOM 810 C CA . ARG A 1 99 ? 4.188 13.426 -0.829 1.00 86.31 99 ARG A CA 1
ATOM 811 C C . ARG A 1 99 ? 3.921 12.217 -1.704 1.00 86.31 99 ARG A C 1
ATOM 813 O O . ARG A 1 99 ? 2.907 12.205 -2.395 1.00 86.31 99 ARG A O 1
ATOM 820 N N . TYR A 1 100 ? 4.755 11.184 -1.646 1.00 88.94 100 TYR A N 1
ATOM 821 C CA . TYR A 1 100 ? 4.494 9.931 -2.354 1.00 88.94 100 TYR A CA 1
ATOM 822 C C . TYR A 1 100 ? 3.129 9.371 -1.972 1.00 88.94 100 TYR A C 1
ATOM 824 O O . TYR A 1 100 ? 2.340 9.022 -2.847 1.00 88.94 100 TYR A O 1
ATOM 832 N N . TYR A 1 101 ? 2.801 9.391 -0.681 1.00 90.00 101 TYR A N 1
ATOM 833 C CA . TYR A 1 101 ? 1.484 8.989 -0.210 1.00 90.00 101 TYR A CA 1
ATOM 834 C C . TYR A 1 101 ? 0.340 9.816 -0.812 1.00 90.00 101 TYR A C 1
ATOM 836 O O . TYR A 1 101 ? -0.635 9.247 -1.302 1.00 90.00 101 TYR A O 1
ATOM 844 N N . GLU A 1 102 ? 0.456 11.145 -0.823 1.00 87.25 102 GLU A N 1
ATOM 845 C CA . GLU A 1 102 ? -0.554 12.031 -1.419 1.00 87.25 102 GLU A CA 1
ATOM 846 C C . GLU A 1 102 ? -0.733 11.792 -2.915 1.00 87.25 102 GLU A C 1
ATOM 848 O O . GLU A 1 102 ? -1.863 11.717 -3.400 1.00 87.25 102 GLU A O 1
ATOM 853 N N . ILE A 1 103 ? 0.375 11.657 -3.644 1.00 85.00 103 ILE A N 1
ATOM 854 C CA . ILE A 1 103 ? 0.369 11.407 -5.084 1.00 85.00 103 ILE A CA 1
ATOM 855 C C . ILE A 1 103 ? -0.329 10.076 -5.366 1.00 85.00 103 ILE A C 1
ATOM 857 O O . ILE A 1 103 ? -1.224 10.026 -6.211 1.00 85.00 103 ILE A O 1
ATOM 861 N N . LEU A 1 104 ? 0.014 9.016 -4.630 1.00 86.25 104 LEU A N 1
ATOM 862 C CA . LEU A 1 104 ? -0.610 7.703 -4.787 1.00 86.25 104 LEU A CA 1
ATOM 863 C C . LEU A 1 104 ? -2.108 7.740 -4.466 1.00 86.25 104 LEU A C 1
ATOM 865 O O . LEU A 1 104 ? -2.913 7.207 -5.234 1.00 86.25 104 LEU A O 1
ATOM 869 N N . ALA A 1 105 ? -2.500 8.394 -3.370 1.00 82.19 105 ALA A N 1
ATOM 870 C CA . ALA A 1 105 ? -3.903 8.545 -2.996 1.00 82.19 105 ALA A CA 1
ATOM 871 C C . ALA A 1 105 ? -4.691 9.319 -4.068 1.00 82.19 105 ALA A C 1
ATOM 873 O O . ALA A 1 105 ? -5.775 8.886 -4.470 1.00 82.19 105 ALA A O 1
ATOM 874 N N . ARG A 1 106 ? -4.121 10.414 -4.591 1.00 82.19 106 ARG A N 1
ATOM 875 C CA . ARG A 1 106 ? -4.711 11.217 -5.671 1.00 82.19 106 ARG A CA 1
ATOM 876 C C . ARG A 1 106 ? -4.877 10.408 -6.954 1.00 82.19 106 ARG A C 1
ATOM 878 O O . ARG A 1 106 ? -5.977 10.367 -7.496 1.00 82.19 106 ARG A O 1
ATOM 885 N N . ILE A 1 107 ? -3.826 9.728 -7.420 1.00 79.38 107 ILE A N 1
ATOM 886 C CA . ILE A 1 107 ? -3.887 8.911 -8.642 1.00 79.38 107 ILE A CA 1
ATOM 887 C C . ILE A 1 107 ? -4.928 7.801 -8.491 1.00 79.38 107 ILE A C 1
ATOM 889 O O . ILE A 1 107 ? -5.731 7.578 -9.397 1.00 79.38 107 ILE A O 1
ATOM 893 N N . SER A 1 108 ? -4.945 7.117 -7.347 1.00 79.31 108 SER A N 1
ATOM 894 C CA . SER A 1 108 ? -5.910 6.048 -7.093 1.00 79.31 108 SER A CA 1
ATOM 895 C C . SER A 1 108 ? -7.349 6.575 -7.144 1.00 79.31 108 SER A C 1
ATOM 897 O O . SER A 1 108 ? -8.186 6.003 -7.849 1.00 79.31 108 SER A O 1
ATOM 899 N N . LYS A 1 109 ? -7.606 7.727 -6.506 1.00 77.38 109 LYS A N 1
ATOM 900 C CA . LYS A 1 109 ? -8.898 8.417 -6.566 1.00 77.38 109 LYS A CA 1
ATOM 901 C C . LYS A 1 109 ? -9.270 8.788 -8.000 1.00 77.38 109 LYS A C 1
ATOM 903 O O . LYS A 1 109 ? -10.327 8.390 -8.447 1.00 77.38 109 LYS A O 1
ATOM 908 N N . GLU A 1 110 ? -8.417 9.493 -8.738 1.00 75.38 110 GLU A N 1
ATOM 909 C CA . GLU A 1 110 ? -8.763 10.083 -10.044 1.00 75.38 110 GLU A CA 1
ATOM 910 C C . GLU A 1 110 ? -8.739 9.102 -11.226 1.00 75.38 110 GLU A C 1
ATOM 912 O O . GLU A 1 110 ? -9.380 9.340 -12.256 1.00 75.38 110 GLU A O 1
ATOM 917 N N . ARG A 1 111 ? -7.952 8.023 -11.142 1.00 71.50 111 ARG A N 1
ATOM 918 C CA . ARG A 1 111 ? -7.708 7.115 -12.279 1.00 71.50 111 ARG A CA 1
ATOM 919 C C . ARG A 1 111 ? -8.300 5.732 -12.078 1.00 71.50 111 ARG A C 1
ATOM 921 O O . ARG A 1 111 ? -8.826 5.161 -13.033 1.00 71.50 111 ARG A O 1
ATOM 928 N N . ILE A 1 112 ? -8.256 5.197 -10.860 1.00 73.06 112 ILE A N 1
ATOM 929 C CA . ILE A 1 112 ? -8.774 3.853 -10.577 1.00 73.06 112 ILE A CA 1
ATOM 930 C C . ILE A 1 112 ? -10.251 3.934 -10.179 1.00 73.06 112 ILE A C 1
ATOM 932 O O . ILE A 1 112 ? -11.070 3.180 -10.723 1.00 73.06 112 ILE A O 1
ATOM 936 N N . HIS A 1 113 ? -10.596 4.894 -9.311 1.00 80.31 113 HIS A N 1
ATOM 937 C CA . HIS A 1 113 ? -11.929 5.060 -8.725 1.00 80.31 113 HIS A CA 1
ATOM 938 C C . HIS A 1 113 ? -12.430 3.741 -8.110 1.00 80.31 113 HIS A C 1
ATOM 940 O O . HIS A 1 113 ? -13.380 3.137 -8.619 1.00 80.31 113 HIS A O 1
ATOM 946 N N . LEU A 1 114 ? -11.745 3.245 -7.071 1.00 83.31 114 LEU A N 1
ATOM 947 C CA . LEU A 1 114 ? -12.110 1.987 -6.402 1.00 83.31 114 LEU A CA 1
ATOM 948 C C . LEU A 1 114 ? -13.484 2.058 -5.719 1.00 83.31 114 LEU A C 1
ATOM 950 O O . LEU A 1 114 ? -14.154 1.040 -5.588 1.00 83.31 114 LEU A O 1
ATOM 954 N N . GLU A 1 115 ? -13.931 3.258 -5.355 1.00 87.19 115 GLU A N 1
ATOM 955 C CA . GLU A 1 115 ? -15.174 3.548 -4.633 1.00 87.19 115 GLU A CA 1
ATOM 956 C C . GLU A 1 115 ? -16.428 3.051 -5.361 1.00 87.19 115 GLU A C 1
ATOM 958 O O . GLU A 1 115 ? -17.445 2.774 -4.730 1.00 87.19 115 GLU A O 1
ATOM 963 N N . LYS A 1 116 ? -16.358 2.900 -6.688 1.00 85.75 116 LYS A N 1
ATOM 964 C CA . LYS A 1 116 ? -17.471 2.390 -7.500 1.00 85.75 116 LYS A CA 1
ATOM 965 C C . LYS A 1 116 ? -17.662 0.872 -7.398 1.00 85.75 116 LYS A C 1
ATOM 967 O O . LYS A 1 116 ? -18.632 0.356 -7.945 1.00 85.75 116 LYS A O 1
ATOM 972 N N . TYR A 1 117 ? -16.716 0.150 -6.799 1.00 87.19 117 TYR A N 1
ATOM 973 C CA . TYR A 1 117 ? -16.757 -1.303 -6.704 1.00 87.19 117 TYR A CA 1
ATOM 974 C C . TYR A 1 117 ? -17.184 -1.746 -5.305 1.00 87.19 117 TYR A C 1
ATOM 976 O O . TYR A 1 117 ? -16.546 -1.395 -4.313 1.00 87.19 117 TYR A O 1
ATOM 984 N N . GLU A 1 118 ? -18.215 -2.587 -5.225 1.00 93.00 118 GLU A N 1
ATOM 985 C CA . GLU A 1 118 ? -18.741 -3.080 -3.943 1.00 93.00 118 GLU A CA 1
ATOM 986 C C . GLU A 1 118 ? -17.720 -3.911 -3.158 1.00 93.00 118 GLU A C 1
ATOM 988 O O . GLU A 1 118 ? -17.654 -3.808 -1.935 1.00 93.00 118 GLU A O 1
ATOM 993 N N . PHE A 1 119 ? -16.853 -4.654 -3.855 1.00 91.00 119 PHE A N 1
ATOM 994 C CA . PHE A 1 119 ? -15.773 -5.413 -3.218 1.00 91.00 119 PHE A CA 1
ATOM 995 C C . PHE A 1 119 ? -14.729 -4.526 -2.518 1.00 91.00 119 PHE A C 1
ATOM 997 O O . PHE A 1 119 ? -13.889 -5.026 -1.776 1.00 91.00 119 PHE A O 1
ATOM 1004 N N . TYR A 1 120 ? -14.742 -3.217 -2.779 1.00 92.25 120 TYR A N 1
ATOM 1005 C CA . TYR A 1 120 ? -13.939 -2.236 -2.062 1.00 92.25 120 TYR A CA 1
ATOM 1006 C C . TYR A 1 120 ? -14.784 -1.524 -0.998 1.00 92.25 120 TYR A C 1
ATOM 1008 O O . TYR A 1 120 ? -14.454 -1.586 0.185 1.00 92.25 120 TYR A O 1
ATOM 1016 N N . SER A 1 121 ? -15.882 -0.872 -1.394 1.00 92.81 121 SER A N 1
ATOM 1017 C CA . SER A 1 121 ? -16.671 -0.034 -0.483 1.00 92.81 121 SER A CA 1
ATOM 1018 C C . SER A 1 121 ? -17.376 -0.854 0.599 1.00 92.81 121 SER A C 1
ATOM 1020 O O . SER A 1 121 ? -17.178 -0.599 1.782 1.00 92.81 121 SER A O 1
ATOM 1022 N N . LYS A 1 122 ? -18.122 -1.892 0.216 1.00 93.31 122 LYS A N 1
ATOM 1023 C CA . LYS A 1 122 ? -18.877 -2.725 1.162 1.00 93.31 122 LYS A CA 1
ATOM 1024 C C . LYS A 1 122 ? -17.988 -3.765 1.838 1.00 93.31 122 LYS A C 1
ATOM 1026 O O . LYS A 1 122 ? -17.988 -3.902 3.060 1.00 93.31 122 LYS A O 1
ATOM 1031 N N . ASP A 1 123 ? -17.215 -4.497 1.041 1.00 94.75 123 ASP A N 1
ATOM 1032 C CA . ASP A 1 123 ? -16.526 -5.698 1.526 1.00 94.75 123 ASP A CA 1
ATOM 1033 C C . ASP A 1 123 ? -15.241 -5.409 2.309 1.00 94.75 123 ASP A C 1
ATOM 1035 O O . ASP A 1 123 ? -14.779 -6.291 3.040 1.00 94.75 123 ASP A O 1
ATOM 1039 N N . ILE A 1 124 ? -14.657 -4.216 2.145 1.00 95.56 124 ILE A N 1
ATOM 1040 C CA . ILE A 1 124 ? -13.465 -3.776 2.880 1.00 95.56 124 ILE A CA 1
ATOM 1041 C C . ILE A 1 124 ? -13.820 -2.616 3.794 1.00 95.56 124 ILE A C 1
ATOM 1043 O O . ILE A 1 124 ? -13.746 -2.787 5.005 1.00 95.56 124 ILE A O 1
ATOM 1047 N N . VAL A 1 125 ? -14.190 -1.455 3.240 1.00 95.62 125 VAL A N 1
ATOM 1048 C CA . VAL A 1 125 ? -14.348 -0.227 4.037 1.00 95.62 125 VAL A CA 1
ATOM 1049 C C . VAL A 1 125 ? -15.470 -0.396 5.058 1.00 95.62 125 VAL A C 1
ATOM 1051 O O . VAL A 1 125 ? -15.196 -0.356 6.253 1.00 95.62 125 VAL A O 1
ATOM 1054 N N . ASP A 1 126 ? -16.702 -0.669 4.626 1.00 95.88 126 ASP A N 1
ATOM 1055 C CA . ASP A 1 126 ? -17.840 -0.787 5.546 1.00 95.88 126 ASP A CA 1
ATOM 1056 C C . ASP A 1 126 ? -17.680 -1.974 6.503 1.00 95.88 126 ASP A C 1
ATOM 1058 O O . ASP A 1 126 ? -17.994 -1.876 7.689 1.00 95.88 126 ASP A O 1
ATOM 1062 N N . ALA A 1 127 ? -17.178 -3.108 6.011 1.00 96.38 127 ALA A N 1
ATOM 1063 C CA . ALA A 1 127 ? -16.977 -4.294 6.834 1.00 96.38 127 ALA A CA 1
ATOM 1064 C C . ALA A 1 127 ? -15.902 -4.090 7.918 1.00 96.38 127 ALA A C 1
ATOM 1066 O O . ALA A 1 127 ? -16.091 -4.536 9.052 1.00 96.38 127 ALA A O 1
ATOM 1067 N N . MET A 1 128 ? -14.809 -3.388 7.602 1.00 96.12 128 MET A N 1
ATOM 1068 C CA . MET A 1 128 ? -13.806 -2.996 8.594 1.00 96.12 128 MET A CA 1
ATOM 1069 C C . MET A 1 128 ? -14.347 -1.935 9.544 1.00 96.12 128 MET A C 1
ATOM 1071 O O . MET A 1 128 ? -14.134 -2.052 10.747 1.00 96.12 128 MET A O 1
ATOM 1075 N N . MET A 1 129 ? -15.087 -0.944 9.042 1.00 94.44 129 MET A N 1
ATOM 1076 C CA . MET A 1 129 ? -15.660 0.095 9.894 1.00 94.44 129 MET A CA 1
ATOM 1077 C C . MET A 1 129 ? -16.655 -0.474 10.897 1.00 94.44 129 MET A C 1
ATOM 1079 O O . MET A 1 129 ? -16.577 -0.122 12.059 1.00 94.44 129 MET A O 1
ATOM 1083 N N . LYS A 1 130 ? -17.474 -1.467 10.532 1.00 94.38 130 LYS A N 1
ATOM 1084 C CA . LYS A 1 130 ? -18.329 -2.175 11.505 1.00 94.38 130 LYS A CA 1
ATOM 1085 C C . LYS A 1 130 ? -17.543 -2.788 12.671 1.00 94.38 130 LYS A C 1
ATOM 1087 O O . LYS A 1 130 ? -18.041 -2.816 13.794 1.00 94.38 130 LYS A O 1
ATOM 1092 N N . LYS A 1 131 ? -16.338 -3.308 12.412 1.00 93.19 131 LYS A N 1
ATOM 1093 C CA . LYS A 1 131 ? -15.449 -3.859 13.450 1.00 93.19 131 LYS A CA 1
ATOM 1094 C C . LYS A 1 131 ? -14.825 -2.741 14.284 1.00 93.19 131 LYS A C 1
ATOM 1096 O O . LYS A 1 131 ? -14.890 -2.792 15.507 1.00 93.19 131 LYS A O 1
ATOM 1101 N N . VAL A 1 132 ? -14.288 -1.717 13.621 1.00 90.69 132 VAL A N 1
ATOM 1102 C CA . VAL A 1 132 ? -13.699 -0.535 14.265 1.00 90.69 132 VAL A CA 1
ATOM 1103 C C . VAL A 1 132 ? -14.731 0.159 15.154 1.00 90.69 132 VAL A C 1
ATOM 1105 O O . VAL A 1 132 ? -14.478 0.321 16.338 1.00 90.69 132 VAL A O 1
ATOM 1108 N N . ASP A 1 133 ? -15.919 0.476 14.646 1.00 90.06 133 ASP A N 1
ATOM 1109 C CA . ASP A 1 133 ? -16.992 1.136 15.396 1.00 90.06 133 ASP A CA 1
ATOM 1110 C C . ASP A 1 133 ? -17.346 0.353 16.665 1.00 90.06 133 ASP A C 1
ATOM 1112 O O . ASP A 1 133 ? -17.453 0.929 17.745 1.00 90.06 133 ASP A O 1
ATOM 1116 N N . LYS A 1 134 ? -17.453 -0.979 16.564 1.00 89.50 134 LYS A N 1
ATOM 1117 C CA . LYS A 1 134 ? -17.690 -1.851 17.721 1.00 89.50 134 LYS A CA 1
ATOM 1118 C C . LYS A 1 134 ? -16.550 -1.780 18.743 1.00 89.50 134 LYS A C 1
ATOM 1120 O O . LYS A 1 134 ? -16.812 -1.772 19.942 1.00 89.50 134 LYS A O 1
ATOM 1125 N N . ASN A 1 135 ? -15.300 -1.743 18.288 1.00 86.31 135 ASN A N 1
ATOM 1126 C CA . ASN A 1 135 ? -14.137 -1.649 19.170 1.00 86.31 135 ASN A CA 1
ATOM 1127 C C . ASN A 1 135 ? -14.077 -0.282 19.872 1.00 86.31 135 ASN A C 1
ATOM 1129 O O . ASN A 1 135 ? -13.798 -0.222 21.064 1.00 86.31 135 ASN A O 1
ATOM 1133 N N . PHE A 1 136 ? -14.402 0.796 19.157 1.00 84.31 136 PHE A N 1
ATOM 1134 C CA . PHE A 1 136 ? -14.398 2.168 19.668 1.00 84.31 136 PHE A CA 1
ATOM 1135 C C . PHE A 1 136 ? -15.585 2.475 20.592 1.00 84.31 136 PHE A C 1
ATOM 1137 O O . PHE A 1 136 ? -15.447 3.284 21.503 1.00 84.31 136 PHE A O 1
ATOM 1144 N N . GLN A 1 137 ? -16.731 1.807 20.427 1.00 82.25 137 GLN A N 1
ATOM 1145 C CA . GLN A 1 137 ? -17.860 1.919 21.365 1.00 82.25 137 GLN A CA 1
ATOM 1146 C C . GLN A 1 137 ? -17.495 1.511 22.797 1.00 82.25 137 GLN A C 1
ATOM 1148 O O . GLN A 1 137 ? -18.074 2.038 23.745 1.00 82.25 137 GLN A O 1
ATOM 1153 N N . ASN A 1 138 ? -16.536 0.597 22.961 1.00 76.56 138 ASN A N 1
ATOM 1154 C CA . ASN A 1 138 ? -16.061 0.178 24.279 1.00 76.56 138 ASN A CA 1
ATOM 1155 C C . ASN A 1 138 ? -15.070 1.179 24.901 1.00 76.56 138 ASN A C 1
ATOM 1157 O O . ASN A 1 138 ? -14.724 1.031 26.067 1.00 76.56 138 ASN A O 1
ATOM 1161 N N . GLU A 1 139 ? -14.632 2.190 24.144 1.00 75.81 139 GLU A N 1
ATOM 1162 C CA . GLU A 1 139 ? -13.573 3.137 24.510 1.00 75.81 139 GLU A CA 1
ATOM 1163 C C . GLU A 1 139 ? -14.024 4.590 24.220 1.00 75.81 139 GLU A C 1
ATOM 1165 O O . GLU A 1 139 ? -13.549 5.236 23.276 1.00 75.81 139 GLU A O 1
ATOM 1170 N N . PRO A 1 140 ? -14.965 5.139 25.017 1.00 69.12 140 PRO A N 1
ATOM 1171 C CA . PRO A 1 140 ? -15.658 6.399 24.723 1.00 69.12 140 PRO A CA 1
ATOM 1172 C C . PRO A 1 140 ? -14.736 7.626 24.606 1.00 69.12 140 PRO A C 1
ATOM 1174 O O . PRO A 1 140 ? -15.082 8.600 23.929 1.00 69.12 140 PRO A O 1
ATOM 1177 N N . GLU A 1 141 ? -13.539 7.577 25.194 1.00 74.56 141 GLU A N 1
ATOM 1178 C CA . GLU A 1 141 ? -12.520 8.634 25.114 1.00 74.56 141 GLU A CA 1
ATOM 1179 C C . GLU A 1 141 ? -11.978 8.854 23.689 1.00 74.56 141 GLU A C 1
ATOM 1181 O O . GLU A 1 141 ? -11.471 9.931 23.373 1.00 74.56 141 GLU A O 1
ATOM 1186 N N . PHE A 1 142 ? -12.121 7.865 22.802 1.00 71.19 142 PHE A N 1
ATOM 1187 C CA . PHE A 1 142 ? -11.539 7.881 21.457 1.00 71.19 142 PHE A CA 1
ATOM 1188 C C . PHE A 1 142 ? -12.576 7.881 20.331 1.00 71.19 142 PHE A C 1
ATOM 1190 O O . PHE A 1 142 ? -12.209 7.813 19.158 1.00 71.19 142 PHE A O 1
ATOM 1197 N N . THR A 1 143 ? -13.866 8.013 20.652 1.00 66.00 143 THR A N 1
ATOM 1198 C CA . THR A 1 143 ? -14.984 7.928 19.691 1.00 66.00 143 THR A CA 1
ATOM 1199 C C . THR A 1 143 ? -14.810 8.834 18.455 1.00 66.00 143 THR A C 1
ATOM 1201 O O . THR A 1 143 ? -15.227 8.478 17.351 1.00 66.00 143 THR A O 1
ATOM 1204 N N . GLY A 1 144 ? -14.136 9.984 18.605 1.00 70.06 144 GLY A N 1
ATOM 1205 C CA . GLY A 1 144 ? -13.850 10.936 17.521 1.00 70.06 144 GLY A CA 1
ATOM 1206 C C . GLY A 1 144 ? -12.745 10.521 16.535 1.00 70.06 144 GLY A C 1
ATOM 1207 O O . GLY A 1 144 ? -12.592 11.149 15.487 1.00 70.06 144 GLY A O 1
ATOM 1208 N N . GLU A 1 145 ? -11.976 9.471 16.824 1.00 80.25 145 GLU A N 1
ATOM 1209 C CA . GLU A 1 145 ? -10.863 9.013 15.978 1.00 80.25 145 GLU A CA 1
ATOM 1210 C C . GLU A 1 145 ? -11.310 8.027 14.881 1.00 80.25 145 GLU A C 1
ATOM 1212 O O . GLU A 1 145 ? -10.581 7.802 13.914 1.00 80.25 145 GLU A O 1
ATOM 1217 N N . THR A 1 146 ? -12.539 7.512 14.967 1.00 83.50 146 THR A N 1
ATOM 1218 C CA . THR A 1 146 ? -13.166 6.588 14.006 1.00 83.50 146 THR A CA 1
ATOM 1219 C C . THR A 1 146 ? -13.069 7.076 12.557 1.00 83.50 146 THR A C 1
ATOM 1221 O O . THR A 1 146 ? -12.661 6.332 11.664 1.00 83.50 146 THR A O 1
ATOM 1224 N N . THR A 1 147 ? -13.345 8.361 12.313 1.00 85.50 147 THR A N 1
ATOM 1225 C CA . THR A 1 147 ? -13.217 8.982 10.982 1.00 85.50 147 THR A CA 1
ATOM 1226 C C . THR A 1 147 ? -11.789 8.897 10.449 1.00 85.50 147 THR A C 1
ATOM 1228 O O . THR A 1 147 ? -11.568 8.648 9.268 1.00 85.50 147 THR A O 1
ATOM 1231 N N . ARG A 1 148 ? -10.791 9.053 11.319 1.00 85.31 148 ARG A N 1
ATOM 1232 C CA . ARG A 1 148 ? -9.387 9.000 10.909 1.00 85.31 148 ARG A CA 1
ATOM 1233 C C . ARG A 1 148 ? -8.918 7.568 10.654 1.00 85.31 148 ARG A C 1
ATOM 1235 O O . ARG A 1 148 ? -8.083 7.356 9.774 1.00 85.31 148 ARG A O 1
ATOM 1242 N N . VAL A 1 149 ? -9.457 6.589 11.383 1.00 89.44 149 VAL A N 1
ATOM 1243 C CA . VAL A 1 149 ? -9.242 5.163 11.091 1.00 89.44 149 VAL A CA 1
ATOM 1244 C C . VAL A 1 149 ? -9.871 4.797 9.746 1.00 89.44 149 VAL A C 1
ATOM 1246 O O . VAL A 1 149 ? -9.226 4.126 8.941 1.00 89.44 149 VAL A O 1
ATOM 1249 N N . LYS A 1 150 ? -11.072 5.309 9.448 1.00 91.19 150 LYS A N 1
ATOM 1250 C CA . LYS A 1 150 ? -11.686 5.166 8.124 1.00 91.19 150 LYS A CA 1
ATOM 1251 C C . LYS A 1 150 ? -10.780 5.720 7.027 1.00 91.19 150 LYS A C 1
ATOM 1253 O O . LYS A 1 150 ? -10.442 4.996 6.092 1.00 91.19 150 LYS A O 1
ATOM 1258 N N . ASP A 1 151 ? -10.309 6.957 7.183 1.00 89.19 151 ASP A N 1
ATOM 1259 C CA . ASP A 1 151 ? -9.389 7.590 6.232 1.00 89.19 151 ASP A CA 1
ATOM 1260 C C . ASP A 1 151 ? -8.093 6.789 6.053 1.00 89.19 151 ASP A C 1
ATOM 1262 O O . ASP A 1 151 ? -7.547 6.724 4.948 1.00 89.19 151 ASP A O 1
ATOM 1266 N N . LEU A 1 152 ? -7.574 6.188 7.128 1.00 91.44 152 LEU A N 1
ATOM 1267 C CA . LEU A 1 152 ? -6.406 5.315 7.072 1.00 91.44 152 LEU A CA 1
ATOM 1268 C C . LEU A 1 152 ? -6.691 4.086 6.201 1.00 91.44 152 LEU A C 1
ATOM 1270 O O . LEU A 1 152 ? -5.950 3.846 5.247 1.00 91.44 152 LEU A O 1
ATOM 1274 N N . ILE A 1 153 ? -7.761 3.344 6.499 1.00 93.94 153 ILE A N 1
ATOM 1275 C CA . ILE A 1 153 ? -8.145 2.125 5.773 1.00 93.94 153 ILE A CA 1
ATOM 1276 C C . ILE A 1 153 ? -8.369 2.441 4.295 1.00 93.94 153 ILE A C 1
ATOM 1278 O O . ILE A 1 153 ? -7.816 1.760 3.427 1.00 93.94 153 ILE A O 1
ATOM 1282 N N . GLU A 1 154 ? -9.132 3.491 3.990 1.00 93.19 154 GLU A N 1
ATOM 1283 C CA . GLU A 1 154 ? -9.460 3.853 2.615 1.00 93.19 154 GLU A CA 1
ATOM 1284 C C . GLU A 1 154 ? -8.212 4.190 1.802 1.00 93.19 154 GLU A C 1
ATOM 1286 O O . GLU A 1 154 ? -7.994 3.626 0.725 1.00 93.19 154 GLU A O 1
ATOM 1291 N N . ASN A 1 155 ? -7.388 5.104 2.312 1.00 91.19 155 ASN A N 1
ATOM 1292 C CA . ASN A 1 155 ? -6.274 5.645 1.549 1.00 91.19 155 ASN A CA 1
ATOM 1293 C C . ASN A 1 155 ? -5.088 4.675 1.482 1.00 91.19 155 ASN A C 1
ATOM 1295 O O . ASN A 1 155 ? -4.454 4.579 0.434 1.00 91.19 155 ASN A O 1
ATOM 1299 N N . VAL A 1 156 ? -4.808 3.909 2.545 1.00 94.12 156 VAL A N 1
ATOM 1300 C CA . VAL A 1 156 ? -3.769 2.862 2.505 1.00 94.12 156 VAL A CA 1
ATOM 1301 C C . VAL A 1 156 ? -4.166 1.750 1.542 1.00 94.12 156 VAL A C 1
ATOM 1303 O O . VAL A 1 156 ? -3.330 1.310 0.759 1.00 94.12 156 VAL A O 1
ATOM 1306 N N . THR A 1 157 ? -5.437 1.341 1.516 1.00 95.31 157 THR A N 1
ATOM 1307 C CA . THR A 1 157 ? -5.930 0.350 0.542 1.00 95.31 157 THR A CA 1
ATOM 1308 C C . THR A 1 157 ? -5.753 0.850 -0.891 1.00 95.31 157 THR A C 1
ATOM 1310 O O . THR A 1 157 ? -5.192 0.150 -1.736 1.00 95.31 157 THR A O 1
ATOM 1313 N N . LYS A 1 158 ? -6.175 2.092 -1.159 1.00 91.12 158 LYS A N 1
ATOM 1314 C CA . LYS A 1 158 ? -6.056 2.745 -2.470 1.00 91.12 158 LYS A CA 1
ATOM 1315 C C . LYS A 1 158 ? -4.609 2.876 -2.940 1.00 91.12 158 LYS A C 1
ATOM 1317 O O . LYS A 1 158 ? -4.327 2.571 -4.100 1.00 91.12 158 LYS A O 1
ATOM 1322 N N . ALA A 1 159 ? -3.717 3.342 -2.067 1.00 92.69 159 ALA A N 1
ATOM 1323 C CA . ALA A 1 159 ? -2.307 3.544 -2.381 1.00 92.69 159 ALA A CA 1
ATOM 1324 C C . ALA A 1 159 ? -1.566 2.209 -2.542 1.00 92.69 159 ALA A C 1
ATOM 1326 O O . ALA A 1 159 ? -0.824 2.038 -3.503 1.00 92.69 159 ALA A O 1
ATOM 1327 N N . THR A 1 160 ? -1.830 1.232 -1.671 1.00 95.44 160 THR A N 1
ATOM 1328 C CA . THR A 1 160 ? -1.250 -0.118 -1.761 1.00 95.44 160 THR A CA 1
ATOM 1329 C C . THR A 1 160 ? -1.653 -0.810 -3.057 1.00 95.44 160 THR A C 1
ATOM 1331 O O . THR A 1 160 ? -0.804 -1.368 -3.744 1.00 95.44 160 THR A O 1
ATOM 1334 N N . HIS A 1 161 ? -2.932 -0.742 -3.435 1.00 93.00 161 HIS A N 1
ATOM 1335 C CA . HIS A 1 161 ? -3.389 -1.280 -4.715 1.00 93.00 161 HIS A CA 1
ATOM 1336 C C . HIS A 1 161 ? -2.617 -0.685 -5.890 1.00 93.00 161 HIS A C 1
ATOM 1338 O O . HIS A 1 161 ? -2.204 -1.401 -6.798 1.00 93.00 161 HIS A O 1
ATOM 1344 N N . LEU A 1 162 ? -2.403 0.628 -5.855 1.00 90.06 162 LEU A N 1
ATOM 1345 C CA . LEU A 1 162 ? -1.657 1.306 -6.895 1.00 90.06 162 LEU A CA 1
ATOM 1346 C C . LEU A 1 162 ? -0.180 0.879 -6.916 1.00 90.06 162 LEU A C 1
ATOM 1348 O O . LEU A 1 162 ? 0.363 0.654 -7.991 1.00 90.06 162 LEU A O 1
ATOM 1352 N N . LEU A 1 163 ? 0.450 0.692 -5.755 1.00 92.81 163 LEU A N 1
ATOM 1353 C CA . LEU A 1 163 ? 1.812 0.157 -5.661 1.00 92.81 163 LEU A CA 1
ATOM 1354 C C . LEU A 1 163 ? 1.924 -1.267 -6.226 1.00 92.81 163 LEU A C 1
ATOM 1356 O O . LEU A 1 163 ? 2.870 -1.559 -6.953 1.00 92.81 163 LEU A O 1
ATOM 1360 N N . ILE A 1 164 ? 0.942 -2.134 -5.959 1.00 92.94 164 ILE A N 1
ATOM 1361 C CA . ILE A 1 164 ? 0.865 -3.477 -6.558 1.00 92.94 164 ILE A CA 1
ATOM 1362 C C . ILE A 1 164 ? 0.817 -3.371 -8.087 1.00 92.94 164 ILE A C 1
ATOM 1364 O O . ILE A 1 164 ? 1.566 -4.053 -8.785 1.00 92.94 164 ILE A O 1
ATOM 1368 N N . VAL A 1 165 ? -0.015 -2.472 -8.619 1.00 87.88 165 VAL A N 1
ATOM 1369 C CA . VAL A 1 165 ? -0.094 -2.197 -10.062 1.00 87.88 165 VAL A CA 1
ATOM 1370 C C . VAL A 1 165 ? 1.253 -1.705 -10.609 1.00 87.88 165 VAL A C 1
ATOM 1372 O O . VAL A 1 165 ? 1.682 -2.177 -11.660 1.00 87.88 165 VAL A O 1
ATOM 1375 N N . VAL A 1 166 ? 1.962 -0.821 -9.901 1.00 87.12 166 VAL A N 1
ATOM 1376 C CA . VAL A 1 166 ? 3.305 -0.360 -10.302 1.00 87.12 166 VAL A CA 1
ATOM 1377 C C . VAL A 1 166 ? 4.293 -1.526 -10.371 1.00 87.12 166 VAL A C 1
ATOM 1379 O O . VAL A 1 166 ? 4.968 -1.677 -11.384 1.00 87.12 166 VAL A O 1
ATOM 1382 N N . VAL A 1 167 ? 4.341 -2.391 -9.354 1.00 89.69 167 VAL A N 1
ATOM 1383 C CA . VAL A 1 167 ? 5.231 -3.566 -9.354 1.00 89.69 167 VAL A CA 1
ATOM 1384 C C . VAL A 1 167 ? 4.899 -4.524 -10.496 1.00 89.69 167 VAL A C 1
ATOM 1386 O O . VAL A 1 167 ? 5.794 -4.975 -11.208 1.00 89.69 167 VAL A O 1
ATOM 1389 N N . LEU A 1 168 ? 3.615 -4.826 -10.701 1.00 88.12 168 LEU A N 1
ATOM 1390 C CA . LEU A 1 168 ? 3.180 -5.689 -11.800 1.00 88.12 168 LEU A CA 1
ATOM 1391 C C . LEU A 1 168 ? 3.536 -5.088 -13.163 1.00 88.12 168 LEU A C 1
ATOM 1393 O O . LEU A 1 168 ? 3.898 -5.829 -14.070 1.00 88.12 168 LEU A O 1
ATOM 1397 N N . SER A 1 169 ? 3.487 -3.761 -13.304 1.00 83.25 169 SER A N 1
ATOM 1398 C CA . SER A 1 169 ? 3.947 -3.065 -14.514 1.00 83.25 169 SER A CA 1
ATOM 1399 C C . SER A 1 169 ? 5.453 -3.216 -14.697 1.00 83.25 169 SER A C 1
ATOM 1401 O O . SER A 1 169 ? 5.905 -3.555 -15.788 1.00 83.25 169 SER A O 1
ATOM 1403 N N . LEU A 1 170 ? 6.211 -2.993 -13.618 1.00 84.06 170 LEU A N 1
ATOM 1404 C CA . LEU A 1 170 ? 7.668 -3.013 -13.619 1.00 84.06 170 LEU A CA 1
ATOM 1405 C C . LEU A 1 170 ? 8.215 -4.379 -14.028 1.00 84.06 170 LEU A C 1
ATOM 1407 O O . LEU A 1 170 ? 9.183 -4.428 -14.769 1.00 84.06 170 LEU A O 1
ATOM 1411 N N . PHE A 1 171 ? 7.581 -5.471 -13.599 1.00 85.50 171 PHE A N 1
ATOM 1412 C CA . PHE A 1 171 ? 8.003 -6.835 -13.936 1.00 85.50 171 PHE A CA 1
ATOM 1413 C C . PHE A 1 171 ? 7.201 -7.479 -15.070 1.00 85.50 171 PHE A C 1
ATOM 1415 O O . PHE A 1 171 ? 7.314 -8.684 -15.285 1.00 85.50 171 PHE A O 1
ATOM 1422 N N . ASN A 1 172 ? 6.343 -6.714 -15.756 1.00 82.31 172 ASN A N 1
ATOM 1423 C CA . ASN A 1 172 ? 5.396 -7.241 -16.743 1.00 82.31 172 ASN A CA 1
ATOM 1424 C C . ASN A 1 172 ? 4.624 -8.484 -16.232 1.00 82.31 172 ASN A C 1
ATOM 1426 O O . ASN A 1 172 ? 4.414 -9.451 -16.960 1.00 82.31 172 ASN A O 1
ATOM 1430 N N . GLY A 1 173 ? 4.243 -8.471 -14.951 1.00 81.62 173 GLY A N 1
ATOM 1431 C CA . GLY A 1 173 ? 3.573 -9.576 -14.257 1.00 81.62 173 GLY A CA 1
ATOM 1432 C C . GLY A 1 173 ? 2.049 -9.581 -14.406 1.00 81.62 173 GLY A C 1
ATOM 1433 O O . GLY A 1 173 ? 1.374 -10.392 -13.775 1.00 81.62 173 GLY A O 1
ATOM 1434 N N . HIS A 1 174 ? 1.492 -8.659 -15.193 1.00 78.44 174 HIS A N 1
ATOM 1435 C CA . HIS A 1 174 ? 0.065 -8.612 -15.517 1.00 78.44 174 HIS A CA 1
ATOM 1436 C C . HIS A 1 174 ? -0.252 -9.514 -16.719 1.00 78.44 174 HIS A C 1
ATOM 1438 O O . HIS A 1 174 ? 0.606 -9.799 -17.553 1.00 78.44 174 HIS A O 1
ATOM 1444 N N . LYS A 1 175 ? -1.491 -10.017 -16.798 1.00 70.44 175 LYS A N 1
ATOM 1445 C CA . LYS A 1 175 ? -1.881 -11.009 -17.824 1.00 70.44 175 LYS A CA 1
ATOM 1446 C C . LYS A 1 175 ? -2.247 -10.389 -19.176 1.00 70.44 175 LYS A C 1
ATOM 1448 O O . LYS A 1 175 ? -2.617 -11.112 -20.099 1.00 70.44 175 LYS A O 1
ATOM 1453 N N . GLY A 1 176 ? -2.221 -9.069 -19.294 1.00 66.81 176 GLY A N 1
ATOM 1454 C CA . GLY A 1 176 ? -2.509 -8.363 -20.534 1.00 66.81 176 GLY A CA 1
ATOM 1455 C C . GLY A 1 176 ? -2.406 -6.857 -20.359 1.00 66.81 176 GLY A C 1
ATOM 1456 O O . GLY A 1 176 ? -2.329 -6.358 -19.245 1.00 66.81 176 GLY A O 1
ATOM 1457 N N . ASP A 1 177 ? -2.492 -6.128 -21.465 1.00 64.38 177 ASP A N 1
ATOM 1458 C CA . ASP A 1 177 ? -2.092 -4.713 -21.550 1.00 64.38 177 ASP A CA 1
ATOM 1459 C C . ASP A 1 177 ? -2.929 -3.733 -20.696 1.00 64.38 177 ASP A C 1
ATOM 1461 O O . ASP A 1 177 ? -2.612 -2.546 -20.575 1.00 64.38 177 ASP A O 1
ATOM 1465 N N . PHE A 1 178 ? -4.021 -4.208 -20.086 1.00 66.31 178 PHE A N 1
ATOM 1466 C CA . PHE A 1 178 ? -4.985 -3.395 -19.350 1.00 66.31 178 PHE A CA 1
ATOM 1467 C C . PHE A 1 178 ? -5.363 -4.020 -18.017 1.00 66.31 178 PHE A C 1
ATOM 1469 O O . PHE A 1 178 ? -5.612 -5.219 -17.939 1.00 66.31 178 PHE A O 1
ATOM 1476 N N . LEU A 1 179 ? -5.516 -3.168 -16.996 1.00 70.50 179 LEU A N 1
ATOM 1477 C CA . LEU A 1 179 ? -5.926 -3.591 -15.660 1.00 70.50 179 LEU A CA 1
ATOM 1478 C C . LEU A 1 179 ? -7.388 -4.038 -15.697 1.00 70.50 179 LEU A C 1
ATOM 1480 O O . LEU A 1 179 ? -8.302 -3.213 -15.824 1.00 70.50 179 LEU A O 1
ATOM 1484 N N . LYS A 1 180 ? -7.605 -5.352 -15.613 1.00 79.06 180 LYS A N 1
ATOM 1485 C CA . LYS A 1 180 ? -8.941 -5.950 -15.651 1.00 79.06 180 LYS A CA 1
ATOM 1486 C C . LYS A 1 180 ? -9.600 -5.877 -14.280 1.00 79.06 180 LYS A C 1
ATOM 1488 O O . LYS A 1 180 ? -8.945 -5.882 -13.242 1.00 79.06 180 LYS A O 1
ATOM 1493 N N . ILE A 1 181 ? -10.932 -5.849 -14.274 1.00 80.50 181 ILE A N 1
ATOM 1494 C CA . ILE A 1 181 ? -11.711 -5.810 -13.031 1.00 80.50 181 ILE A CA 1
ATOM 1495 C C . ILE A 1 181 ? -11.424 -7.017 -12.127 1.00 80.50 181 ILE A C 1
ATOM 1497 O O . ILE A 1 181 ? -11.360 -6.855 -10.912 1.00 80.50 181 ILE A O 1
ATOM 1501 N N . ASP A 1 182 ? -11.182 -8.194 -12.707 1.00 83.88 182 ASP A N 1
ATOM 1502 C CA . ASP A 1 182 ? -10.867 -9.403 -11.944 1.00 83.88 182 ASP A CA 1
ATOM 1503 C C . ASP A 1 182 ? -9.504 -9.314 -11.252 1.00 83.88 182 ASP A C 1
ATOM 1505 O O . ASP A 1 182 ? -9.371 -9.759 -10.116 1.00 83.88 182 ASP A O 1
ATOM 1509 N N . GLU A 1 183 ? -8.512 -8.679 -11.884 1.00 83.69 183 GLU A N 1
ATOM 1510 C CA . GLU A 1 183 ? -7.204 -8.418 -11.268 1.00 83.69 183 GLU A CA 1
ATOM 1511 C C . GLU A 1 183 ? -7.353 -7.429 -10.106 1.00 83.69 183 GLU A C 1
ATOM 1513 O O . GLU A 1 183 ? -6.880 -7.691 -9.001 1.00 83.69 183 GLU A O 1
ATOM 1518 N N . VAL A 1 184 ? -8.119 -6.346 -10.301 1.00 86.12 184 VAL A N 1
ATOM 1519 C CA . VAL A 1 184 ? -8.452 -5.407 -9.214 1.00 86.12 184 VAL A CA 1
ATOM 1520 C C . VAL A 1 184 ? -9.125 -6.144 -8.055 1.00 86.12 184 VAL A C 1
ATOM 1522 O O . VAL A 1 184 ? -8.743 -5.957 -6.901 1.00 86.12 184 VAL A O 1
ATOM 1525 N N . LYS A 1 185 ? -10.096 -7.016 -8.343 1.00 88.38 185 LYS A N 1
ATOM 1526 C CA . LYS A 1 185 ? -10.796 -7.810 -7.327 1.00 88.38 185 LYS A CA 1
ATOM 1527 C C . LYS A 1 185 ? -9.845 -8.753 -6.586 1.00 88.38 185 LYS A C 1
ATOM 1529 O O . LYS A 1 185 ? -9.948 -8.874 -5.369 1.00 88.38 185 LYS A O 1
ATOM 1534 N N . GLN A 1 186 ? -8.899 -9.388 -7.278 1.00 91.31 186 GLN A N 1
ATOM 1535 C CA . GLN A 1 186 ? -7.880 -10.235 -6.650 1.00 91.31 186 GLN A CA 1
ATOM 1536 C C . GLN A 1 186 ? -6.976 -9.435 -5.708 1.00 91.31 186 GLN A C 1
ATOM 1538 O O . GLN A 1 186 ? -6.772 -9.849 -4.565 1.00 91.31 186 GLN A O 1
ATOM 1543 N N . HIS A 1 187 ? -6.502 -8.262 -6.134 1.00 92.75 187 HIS A N 1
ATOM 1544 C CA . HIS A 1 187 ? -5.714 -7.381 -5.271 1.00 92.75 187 HIS A CA 1
ATOM 1545 C C . HIS A 1 187 ? -6.519 -6.931 -4.043 1.00 92.75 187 HIS A C 1
ATOM 1547 O O . HIS A 1 187 ? -6.009 -6.941 -2.924 1.00 92.75 187 HIS A O 1
ATOM 1553 N N . MET A 1 188 ? -7.793 -6.570 -4.234 1.00 94.25 188 MET A N 1
ATOM 1554 C CA . MET A 1 188 ? -8.682 -6.172 -3.141 1.00 94.25 188 MET A CA 1
ATOM 1555 C C . MET A 1 188 ? -8.926 -7.313 -2.158 1.00 94.25 188 MET A C 1
ATOM 1557 O O . MET A 1 188 ? -8.839 -7.091 -0.957 1.00 94.25 188 MET A O 1
ATOM 1561 N N . ASN A 1 189 ? -9.150 -8.538 -2.635 1.00 96.12 189 ASN A N 1
ATOM 1562 C CA . ASN A 1 189 ? -9.304 -9.708 -1.768 1.00 96.12 189 ASN A CA 1
ATOM 1563 C C . ASN A 1 189 ? -8.052 -9.963 -0.920 1.00 96.12 189 ASN A C 1
ATOM 1565 O O . ASN A 1 189 ? -8.170 -10.284 0.262 1.00 96.12 189 ASN A O 1
ATOM 1569 N N . PHE A 1 190 ? -6.863 -9.775 -1.497 1.00 96.81 190 PHE A N 1
ATOM 1570 C CA . PHE A 1 190 ? -5.616 -9.867 -0.746 1.00 96.81 190 PHE A CA 1
ATOM 1571 C C . PHE A 1 190 ? -5.535 -8.801 0.357 1.00 96.81 190 PHE A C 1
ATOM 1573 O O . PHE A 1 190 ? -5.327 -9.128 1.526 1.00 96.81 190 PHE A O 1
ATOM 1580 N N . ILE A 1 191 ? -5.744 -7.527 0.003 1.00 97.19 191 ILE A N 1
ATOM 1581 C CA . ILE A 1 191 ? -5.662 -6.408 0.955 1.00 97.19 191 ILE A CA 1
ATOM 1582 C C . ILE A 1 191 ? -6.739 -6.536 2.043 1.00 97.19 191 ILE A C 1
ATOM 1584 O O . ILE 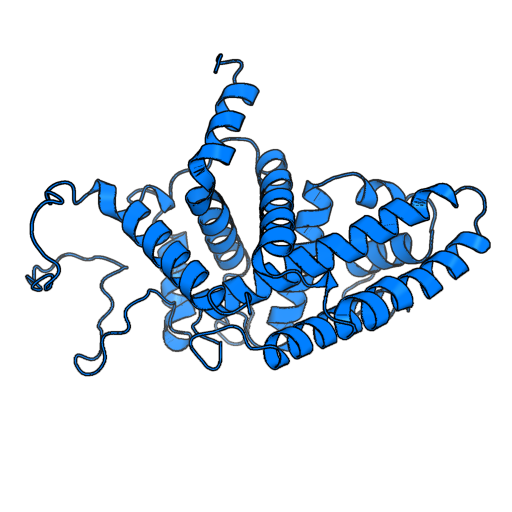A 1 191 ? -6.459 -6.294 3.216 1.00 97.19 191 ILE A O 1
ATOM 1588 N N . LYS A 1 192 ? -7.946 -6.984 1.679 1.00 97.31 192 LYS A N 1
ATOM 1589 C CA . LYS A 1 192 ? -9.022 -7.337 2.612 1.00 97.31 192 LYS A CA 1
ATOM 1590 C C . LYS A 1 192 ? -8.546 -8.375 3.620 1.00 97.31 192 LYS A C 1
ATOM 1592 O O . LYS A 1 192 ? -8.648 -8.146 4.819 1.00 97.31 192 LYS A O 1
ATOM 1597 N N . GLY A 1 193 ? -8.013 -9.499 3.138 1.00 97.31 193 GLY A N 1
ATOM 1598 C CA . GLY A 1 193 ? -7.518 -10.570 3.999 1.00 97.31 193 GLY A CA 1
ATOM 1599 C C . GLY A 1 193 ? -6.480 -10.063 4.998 1.00 97.31 193 GLY A C 1
ATOM 1600 O O . GLY A 1 193 ? -6.555 -10.390 6.180 1.00 97.31 193 GLY A O 1
ATOM 1601 N N . LEU A 1 194 ? -5.573 -9.192 4.549 1.00 96.81 194 LEU A N 1
ATOM 1602 C CA . LEU A 1 194 ? -4.576 -8.576 5.417 1.00 96.81 194 LEU A CA 1
ATOM 1603 C C . LEU A 1 194 ? -5.204 -7.671 6.487 1.00 96.81 194 LEU A C 1
ATOM 1605 O O . LEU A 1 194 ? -4.886 -7.833 7.662 1.00 96.81 194 LEU A O 1
ATOM 1609 N N . TRP A 1 195 ? -6.114 -6.764 6.126 1.00 97.50 195 TRP A N 1
ATOM 1610 C CA . TRP A 1 195 ? -6.786 -5.897 7.103 1.00 97.50 195 TRP A CA 1
ATOM 1611 C C . TRP A 1 195 ? -7.494 -6.684 8.204 1.00 97.50 195 TRP A C 1
ATOM 1613 O O . TRP A 1 195 ? -7.311 -6.391 9.385 1.00 97.50 195 TRP A O 1
ATOM 1623 N N . PHE A 1 196 ? -8.259 -7.706 7.819 1.00 97.12 196 PHE A N 1
ATOM 1624 C CA . PHE A 1 196 ? -9.006 -8.541 8.758 1.00 97.12 196 PHE A CA 1
ATOM 1625 C C . PHE A 1 196 ? -8.065 -9.351 9.650 1.00 97.12 196 PHE A C 1
ATOM 1627 O O . PHE A 1 196 ? -8.251 -9.395 10.862 1.00 97.12 196 PHE A O 1
ATOM 1634 N N . ARG A 1 197 ? -6.998 -9.920 9.077 1.00 95.69 197 ARG A N 1
ATOM 1635 C CA . ARG A 1 197 ? -5.963 -10.630 9.837 1.00 95.69 197 ARG A CA 1
ATOM 1636 C C . ARG A 1 197 ? -5.329 -9.733 10.909 1.00 95.69 197 ARG A C 1
ATOM 1638 O O . ARG A 1 197 ? -5.142 -10.168 12.044 1.00 95.69 197 ARG A O 1
ATOM 1645 N N . LEU A 1 198 ? -4.997 -8.490 10.551 1.00 95.00 198 LEU A N 1
ATOM 1646 C CA . LEU A 1 198 ? -4.392 -7.518 11.465 1.00 95.00 198 LEU A CA 1
ATOM 1647 C C . LEU A 1 198 ? -5.360 -7.083 12.566 1.00 95.00 198 LEU A C 1
ATOM 1649 O O . LEU A 1 198 ? -4.954 -6.967 13.720 1.00 95.00 198 LEU A O 1
ATOM 1653 N N . GLU A 1 199 ? -6.630 -6.860 12.232 1.00 94.81 199 GLU A N 1
ATOM 1654 C CA . GLU A 1 199 ? -7.672 -6.528 13.209 1.00 94.81 199 GLU A CA 1
ATOM 1655 C C . GLU A 1 199 ? -7.854 -7.645 14.240 1.00 94.81 199 GLU A C 1
ATOM 1657 O O . GLU A 1 199 ? -7.826 -7.370 15.437 1.00 94.81 199 GLU A O 1
ATOM 1662 N N . GLU A 1 200 ? -7.890 -8.900 13.786 1.00 94.19 200 GLU A N 1
ATOM 1663 C CA . GLU A 1 200 ? -8.014 -10.101 14.624 1.00 94.19 200 GLU A CA 1
ATOM 1664 C C . GLU A 1 200 ? -6.754 -10.422 15.449 1.00 94.19 200 GLU A C 1
ATOM 1666 O O . GLU A 1 200 ? -6.752 -11.358 16.245 1.00 94.19 200 GLU A O 1
ATOM 1671 N N . GLY A 1 201 ? -5.661 -9.677 15.257 1.00 92.31 201 GLY A N 1
ATOM 1672 C CA . GLY A 1 201 ? -4.409 -9.883 15.989 1.00 92.31 201 GLY A CA 1
ATOM 1673 C C . GLY A 1 201 ? -3.623 -11.124 15.555 1.00 92.31 201 GLY A C 1
ATOM 1674 O O . GLY A 1 201 ? -2.790 -11.628 16.308 1.00 92.31 201 GLY A O 1
ATOM 1675 N N . LYS A 1 202 ? -3.879 -11.638 14.347 1.00 93.00 202 LYS A N 1
ATOM 1676 C CA . LYS A 1 202 ? -3.232 -12.837 13.798 1.00 93.00 202 LYS A CA 1
ATOM 1677 C C . LYS A 1 202 ? -1.908 -12.477 13.125 1.00 93.00 202 LYS A C 1
ATOM 1679 O O . LYS A 1 202 ? -1.837 -12.328 11.905 1.00 93.00 202 LYS A O 1
ATOM 1684 N N . PHE A 1 203 ? -0.860 -12.296 13.919 1.00 91.62 203 PHE A N 1
ATOM 1685 C CA . PHE A 1 203 ? 0.434 -11.818 13.424 1.00 91.62 203 PHE A CA 1
ATOM 1686 C C . PHE A 1 203 ? 1.322 -12.934 12.871 1.00 91.62 203 PHE A C 1
ATOM 1688 O O . PHE A 1 203 ? 1.353 -14.037 13.408 1.00 91.62 203 PHE A O 1
ATOM 1695 N N . GLU A 1 204 ? 2.069 -12.626 11.813 1.00 88.56 204 GLU A N 1
ATOM 1696 C CA . GLU A 1 204 ? 3.098 -13.515 11.251 1.00 88.56 204 GLU A CA 1
ATOM 1697 C C . GLU A 1 204 ? 4.516 -13.057 11.611 1.00 88.56 204 GLU A C 1
ATOM 1699 O O . GLU A 1 204 ? 5.468 -13.834 11.550 1.00 88.56 204 GLU A O 1
ATOM 1704 N N . LYS A 1 205 ? 4.669 -11.778 11.966 1.00 80.75 205 LYS A N 1
ATOM 1705 C CA . LYS A 1 205 ? 5.948 -11.172 12.336 1.00 80.75 205 LYS A CA 1
ATOM 1706 C C . LYS A 1 205 ? 6.051 -11.040 13.869 1.00 80.75 205 LYS A C 1
ATOM 1708 O O . LYS A 1 205 ? 5.031 -11.084 14.558 1.00 80.75 205 LYS A O 1
ATOM 1713 N N . PRO A 1 206 ? 7.265 -10.848 14.422 1.00 78.75 206 PRO A N 1
ATOM 1714 C CA . PRO A 1 206 ? 7.485 -10.759 15.866 1.00 78.75 206 PRO A CA 1
ATOM 1715 C C . PRO A 1 206 ? 6.668 -9.663 16.588 1.00 78.75 206 PRO A C 1
ATOM 1717 O O . PRO A 1 206 ? 6.138 -8.747 15.947 1.00 78.75 206 PRO A O 1
ATOM 1720 N N . PRO A 1 207 ? 6.613 -9.695 17.936 1.00 64.25 207 PRO A N 1
ATOM 1721 C CA . PRO A 1 207 ? 5.742 -8.841 18.753 1.00 64.25 207 PRO A CA 1
ATOM 1722 C C . PRO A 1 207 ? 5.967 -7.325 18.652 1.00 64.25 207 PRO A C 1
ATOM 1724 O O . PRO A 1 207 ? 5.099 -6.575 19.086 1.00 64.25 207 PRO A O 1
ATOM 1727 N N . GLU A 1 208 ? 7.091 -6.852 18.113 1.00 70.50 208 GLU A N 1
ATOM 1728 C CA . GLU A 1 208 ? 7.385 -5.417 17.921 1.00 70.50 208 GLU A CA 1
ATOM 1729 C C . GLU A 1 208 ? 7.130 -4.933 16.481 1.00 70.50 208 GLU A C 1
ATOM 1731 O O . GLU A 1 208 ? 7.468 -3.808 16.105 1.00 70.50 208 GLU A O 1
ATOM 1736 N N . SER A 1 209 ? 6.513 -5.780 15.656 1.00 83.75 209 SER A N 1
ATOM 1737 C CA . SER A 1 209 ? 6.271 -5.498 14.246 1.00 83.75 209 SER A CA 1
ATOM 1738 C C . SER A 1 209 ? 5.232 -4.397 14.005 1.00 83.75 209 SER A C 1
ATOM 1740 O O . SER A 1 209 ? 4.409 -4.036 14.854 1.00 83.75 209 SER A O 1
ATOM 1742 N N . TRP A 1 210 ? 5.239 -3.884 12.773 1.00 89.50 210 TRP A N 1
ATOM 1743 C CA . TRP A 1 210 ? 4.225 -2.960 12.273 1.00 89.50 210 TRP A CA 1
ATOM 1744 C C . TRP A 1 210 ? 2.800 -3.538 12.379 1.00 89.50 210 TRP A C 1
ATOM 1746 O O . TRP A 1 210 ? 1.853 -2.776 12.558 1.00 89.50 210 TRP A O 1
ATOM 1756 N N . GLU A 1 211 ? 2.644 -4.867 12.342 1.00 92.56 211 GLU A N 1
ATOM 1757 C CA . GLU A 1 211 ? 1.345 -5.542 12.416 1.00 92.56 211 GLU A CA 1
ATOM 1758 C C . GLU A 1 211 ? 0.638 -5.265 13.747 1.00 92.56 211 GLU A C 1
ATOM 1760 O O . GLU A 1 211 ? -0.542 -4.913 13.773 1.00 92.56 211 GLU A O 1
ATOM 1765 N N . LYS A 1 212 ? 1.380 -5.328 14.860 1.00 89.56 212 LYS A N 1
ATOM 1766 C CA . LYS A 1 212 ? 0.838 -5.041 16.194 1.00 89.56 212 LYS A CA 1
ATOM 1767 C C . LYS A 1 212 ? 0.477 -3.568 16.360 1.00 89.56 212 LYS A C 1
ATOM 1769 O O . LYS A 1 212 ? -0.517 -3.250 17.010 1.00 89.56 212 LYS A O 1
ATOM 1774 N N . LYS A 1 213 ? 1.258 -2.669 15.753 1.00 88.50 213 LYS A N 1
ATOM 1775 C CA . LYS A 1 213 ? 0.957 -1.230 15.734 1.00 88.50 213 LYS A CA 1
ATOM 1776 C C . LYS A 1 213 ? -0.366 -0.959 15.014 1.00 88.50 213 LYS A C 1
ATOM 1778 O O . LYS A 1 213 ? -1.200 -0.225 15.532 1.00 88.50 213 LYS A O 1
ATOM 1783 N N . VAL A 1 214 ? -0.594 -1.605 13.870 1.00 91.44 214 VAL A N 1
ATOM 1784 C CA . VAL A 1 214 ? -1.862 -1.500 13.131 1.00 91.44 214 VAL A CA 1
ATOM 1785 C C . VAL A 1 214 ? -3.016 -2.128 13.907 1.00 91.44 214 VAL A C 1
ATOM 1787 O O . VAL A 1 214 ? -4.068 -1.510 14.027 1.00 91.44 214 VAL A O 1
ATOM 1790 N N . ASN A 1 215 ? -2.823 -3.308 14.503 1.00 92.81 215 ASN A N 1
ATOM 1791 C CA . ASN A 1 215 ? -3.832 -3.918 15.371 1.00 92.81 215 ASN A CA 1
ATOM 1792 C C . ASN A 1 215 ? -4.255 -2.985 16.507 1.00 92.81 215 ASN A C 1
ATOM 1794 O O . ASN A 1 215 ? -5.446 -2.868 16.781 1.00 92.81 215 ASN A O 1
ATOM 1798 N N . ALA A 1 216 ? -3.290 -2.324 17.150 1.00 89.19 216 ALA A N 1
ATOM 1799 C CA . ALA A 1 216 ? -3.553 -1.380 18.224 1.00 89.19 216 ALA A CA 1
ATOM 1800 C C . ALA A 1 216 ? -4.433 -0.212 17.755 1.00 89.19 216 ALA A C 1
ATOM 1802 O O . ALA A 1 216 ? -5.371 0.136 18.463 1.00 89.19 216 ALA A O 1
ATOM 1803 N N . ILE A 1 217 ? -4.190 0.316 16.549 1.00 89.31 217 ILE A N 1
ATOM 1804 C CA . ILE A 1 217 ? -5.025 1.357 15.924 1.00 89.31 217 ILE A CA 1
ATOM 1805 C C . ILE A 1 217 ? -6.452 0.848 15.679 1.00 89.31 217 ILE A C 1
ATOM 1807 O O . ILE A 1 217 ? -7.418 1.505 16.055 1.00 89.31 217 ILE A O 1
ATOM 1811 N N . LEU A 1 218 ? -6.591 -0.330 15.064 1.00 91.19 218 LEU A N 1
ATOM 1812 C CA . LEU A 1 218 ? -7.892 -0.906 14.689 1.00 91.19 218 LEU A CA 1
ATOM 1813 C C . LEU A 1 218 ? -8.740 -1.330 15.902 1.00 91.19 218 LEU A C 1
ATOM 1815 O O . LEU A 1 218 ? -9.961 -1.426 15.801 1.00 91.19 218 LEU A O 1
ATOM 1819 N N . ASN A 1 219 ? -8.090 -1.575 17.040 1.00 89.50 219 ASN A N 1
ATOM 1820 C CA . ASN A 1 219 ? -8.714 -1.987 18.298 1.00 89.50 219 ASN A CA 1
ATOM 1821 C C . ASN A 1 219 ? -8.649 -0.899 19.382 1.00 89.50 219 ASN A C 1
ATOM 1823 O O . ASN A 1 219 ? -8.761 -1.219 20.560 1.00 89.50 219 ASN A O 1
ATOM 1827 N N . CYS A 1 220 ? -8.429 0.364 19.003 1.00 82.88 220 CYS A N 1
ATOM 1828 C CA . CYS A 1 220 ? -8.497 1.511 19.912 1.00 82.88 220 CYS A CA 1
ATOM 1829 C C . CYS A 1 220 ? -7.600 1.410 21.171 1.00 82.88 220 CYS A C 1
ATOM 1831 O O . CYS A 1 220 ? -7.947 1.891 22.247 1.00 82.88 220 CYS A O 1
ATOM 1833 N N . LYS A 1 221 ? -6.417 0.788 21.072 1.00 79.56 221 LYS A N 1
ATOM 1834 C CA . LYS A 1 221 ? -5.518 0.653 22.232 1.00 79.56 221 LYS A CA 1
ATOM 1835 C C . LYS A 1 221 ? -4.837 1.995 22.561 1.00 79.56 221 LYS A C 1
ATOM 1837 O O . LYS A 1 221 ? -4.409 2.689 21.628 1.00 79.56 221 LYS A O 1
ATOM 1842 N N . PRO A 1 222 ? -4.640 2.350 23.846 1.00 58.31 222 PRO A N 1
ATOM 1843 C CA . PRO A 1 222 ? -3.997 3.605 24.246 1.00 58.31 222 PRO A CA 1
ATOM 1844 C C . PRO A 1 222 ? -2.631 3.822 23.567 1.00 58.31 222 PRO A C 1
ATOM 1846 O O . PRO A 1 222 ? -1.874 2.872 23.369 1.00 58.31 222 PRO A O 1
ATOM 1849 N N . ARG A 1 223 ? -2.301 5.080 23.228 1.00 58.97 223 ARG A N 1
ATOM 1850 C CA . ARG A 1 223 ? -1.062 5.527 22.532 1.00 58.97 223 ARG A CA 1
ATOM 1851 C C . ARG A 1 223 ? -0.909 5.130 21.052 1.00 58.97 223 ARG A C 1
ATOM 1853 O O . ARG A 1 223 ? 0.101 5.464 20.442 1.00 58.97 223 ARG A O 1
ATOM 1860 N N . SER A 1 224 ? -1.891 4.470 20.437 1.00 62.62 224 SER A N 1
ATOM 1861 C CA . SER A 1 224 ? -1.802 4.049 19.023 1.00 62.62 224 SER A CA 1
ATOM 1862 C C . SER A 1 224 ? -2.198 5.132 18.001 1.00 62.62 224 SER A C 1
ATOM 1864 O O . SER A 1 224 ? -1.846 5.039 16.825 1.00 62.62 224 SER A O 1
ATOM 1866 N N . VAL A 1 225 ? -2.868 6.199 18.448 1.00 57.56 225 VAL A N 1
ATOM 1867 C CA . VAL A 1 225 ? -3.469 7.243 17.596 1.00 57.56 225 VAL A CA 1
ATOM 1868 C C . VAL A 1 225 ? -2.432 8.113 16.863 1.00 57.56 225 VAL A C 1
ATOM 1870 O O . VAL A 1 225 ? -2.737 8.715 15.835 1.00 57.56 225 VAL A O 1
ATOM 1873 N N . GLU A 1 226 ? -1.181 8.173 17.325 1.00 59.06 226 GLU A N 1
ATOM 1874 C CA . GLU A 1 226 ? -0.143 9.010 16.697 1.00 59.06 226 GLU A CA 1
ATOM 1875 C C . GLU A 1 226 ? 0.211 8.565 15.269 1.00 59.06 226 GLU A C 1
ATOM 1877 O O . GLU A 1 226 ? 0.385 9.406 14.386 1.00 59.06 226 GLU A O 1
ATOM 1882 N N . LEU A 1 227 ? 0.192 7.254 15.001 1.00 57.34 227 LEU A N 1
ATOM 1883 C CA . LEU A 1 227 ? 0.403 6.682 13.663 1.00 57.34 227 LEU A CA 1
ATOM 1884 C C . LEU A 1 227 ? -0.678 7.097 12.655 1.00 57.34 227 LEU A C 1
ATOM 1886 O O . LEU A 1 227 ? -0.444 7.089 11.448 1.00 57.34 227 LEU A O 1
ATOM 1890 N N . ILE A 1 228 ? -1.862 7.477 13.136 1.00 63.16 228 ILE A N 1
ATOM 1891 C CA . ILE A 1 228 ? -2.990 7.887 12.295 1.00 63.16 228 ILE A CA 1
ATOM 1892 C C . ILE A 1 228 ? -2.754 9.292 11.707 1.00 63.16 228 ILE A C 1
ATOM 1894 O O . ILE A 1 228 ? -3.324 9.646 10.668 1.00 63.16 228 ILE A O 1
ATOM 1898 N N . LYS A 1 229 ? -1.900 10.106 12.343 1.00 66.94 229 LYS A N 1
ATOM 1899 C CA . LYS A 1 229 ? -1.769 11.536 12.032 1.00 66.94 229 LYS A CA 1
ATOM 1900 C C . LYS A 1 229 ? -0.804 11.825 10.885 1.00 66.94 229 LYS A C 1
ATOM 1902 O O . LYS A 1 229 ? -1.067 12.724 10.087 1.00 66.94 229 LYS A O 1
ATOM 1907 N N . GLY A 1 230 ? 0.295 11.085 10.773 1.00 79.81 230 GLY A N 1
ATOM 1908 C CA . GLY A 1 230 ? 1.365 11.447 9.850 1.00 79.81 230 GLY A CA 1
ATOM 1909 C C . GLY A 1 230 ? 1.276 10.766 8.479 1.00 79.81 230 GLY A C 1
ATOM 1910 O O . GLY A 1 230 ? 1.061 9.562 8.343 1.00 79.81 230 GLY A O 1
ATOM 1911 N N . ARG A 1 231 ? 1.421 11.563 7.411 1.00 84.19 231 ARG A N 1
ATOM 1912 C CA . ARG A 1 231 ? 1.372 11.074 6.018 1.00 84.19 231 ARG A CA 1
ATOM 1913 C C . ARG A 1 231 ? 2.545 10.140 5.702 1.00 84.19 231 ARG A C 1
ATOM 1915 O O . ARG A 1 231 ? 2.365 9.176 4.963 1.00 84.19 231 ARG A O 1
ATOM 1922 N N . LYS A 1 232 ? 3.724 10.387 6.286 1.00 85.62 232 LYS A N 1
ATOM 1923 C CA . LYS A 1 232 ? 4.907 9.531 6.100 1.00 85.62 232 LYS A CA 1
ATOM 1924 C C . LYS A 1 232 ? 4.703 8.140 6.715 1.00 85.62 232 LYS A C 1
ATOM 1926 O O . LYS A 1 232 ? 5.074 7.146 6.102 1.00 85.62 232 LYS A O 1
ATOM 1931 N N . GLU A 1 233 ? 4.043 8.050 7.869 1.00 87.25 233 GLU A N 1
ATOM 1932 C CA . GLU A 1 233 ? 3.701 6.791 8.536 1.00 87.25 233 GLU A CA 1
ATOM 1933 C C . GLU A 1 233 ? 2.692 6.000 7.703 1.00 87.25 233 GLU A C 1
ATOM 1935 O O . GLU A 1 233 ? 2.827 4.786 7.546 1.00 87.25 233 GLU A O 1
ATOM 1940 N N . LYS A 1 234 ? 1.721 6.691 7.091 1.00 91.12 234 LYS A N 1
ATOM 1941 C CA . LYS A 1 234 ? 0.781 6.074 6.147 1.00 91.12 234 LYS A CA 1
ATOM 1942 C C . LYS A 1 234 ? 1.490 5.536 4.904 1.00 91.12 234 LYS A C 1
ATOM 1944 O O . LYS A 1 234 ? 1.149 4.443 4.455 1.00 91.12 234 LYS A O 1
ATOM 1949 N N . TYR A 1 235 ? 2.498 6.242 4.383 1.00 93.12 235 TYR A N 1
ATOM 1950 C CA . TYR A 1 235 ? 3.328 5.722 3.293 1.00 93.12 235 TYR A CA 1
ATOM 1951 C C . TYR A 1 235 ? 4.093 4.463 3.702 1.00 93.12 235 TYR A C 1
ATOM 1953 O O . TYR A 1 235 ? 4.032 3.450 3.008 1.00 93.12 235 TYR A O 1
ATOM 1961 N N . ALA A 1 236 ? 4.752 4.498 4.863 1.00 92.12 236 ALA A N 1
ATOM 1962 C CA . ALA A 1 236 ? 5.467 3.347 5.404 1.00 92.12 236 ALA A CA 1
ATOM 1963 C C . ALA A 1 236 ? 4.535 2.136 5.579 1.00 92.12 236 ALA A C 1
ATOM 1965 O O . ALA A 1 236 ? 4.915 1.009 5.272 1.00 92.12 236 ALA A O 1
ATOM 1966 N N . LEU A 1 237 ? 3.285 2.360 5.995 1.00 93.56 237 LEU A N 1
ATOM 1967 C CA . LEU A 1 237 ? 2.282 1.302 6.073 1.00 93.56 237 LEU A CA 1
ATOM 1968 C C . LEU A 1 237 ? 1.899 0.738 4.693 1.00 93.56 237 LEU A C 1
ATOM 1970 O O . LEU A 1 237 ? 1.756 -0.476 4.560 1.00 93.56 237 LEU A O 1
ATOM 1974 N N . CYS A 1 238 ? 1.791 1.580 3.662 1.00 95.44 238 CYS A N 1
ATOM 1975 C CA . CYS A 1 238 ? 1.573 1.112 2.289 1.00 95.44 238 CYS A CA 1
ATOM 1976 C C . CYS A 1 238 ? 2.730 0.219 1.811 1.00 95.44 238 CYS A C 1
ATOM 1978 O O . CYS A 1 238 ? 2.489 -0.823 1.203 1.00 95.44 238 CYS A O 1
ATOM 1980 N N . LEU A 1 239 ? 3.978 0.586 2.127 1.00 94.94 239 LEU A N 1
ATOM 1981 C CA . LEU A 1 239 ? 5.153 -0.234 1.812 1.00 94.94 239 LEU A CA 1
ATOM 1982 C C . LEU A 1 239 ? 5.164 -1.552 2.595 1.00 94.94 239 LEU A C 1
ATOM 1984 O O . LEU A 1 239 ? 5.472 -2.589 2.020 1.00 94.94 239 LEU A O 1
ATOM 1988 N N . ASN A 1 240 ? 4.749 -1.556 3.865 1.00 94.62 240 ASN A N 1
ATOM 1989 C CA . ASN A 1 240 ? 4.599 -2.793 4.639 1.00 94.62 240 ASN A CA 1
ATOM 1990 C C . ASN A 1 240 ? 3.575 -3.748 4.007 1.00 94.62 240 ASN A C 1
ATOM 1992 O O . ASN A 1 240 ? 3.831 -4.947 3.894 1.00 94.62 240 ASN A O 1
ATOM 1996 N N . PHE A 1 241 ? 2.433 -3.220 3.555 1.00 96.38 241 PHE A N 1
ATOM 1997 C CA . PHE A 1 241 ? 1.430 -4.006 2.836 1.00 96.38 241 PHE A CA 1
ATOM 1998 C C . PHE A 1 241 ? 1.977 -4.536 1.505 1.00 96.38 241 PHE A C 1
ATOM 2000 O O . PHE A 1 241 ? 1.759 -5.703 1.177 1.00 96.38 241 PHE A O 1
ATOM 2007 N N . LEU A 1 242 ? 2.706 -3.703 0.755 1.00 95.69 242 LEU A N 1
ATOM 2008 C CA . LEU A 1 242 ? 3.351 -4.106 -0.492 1.00 95.69 242 LEU A CA 1
ATOM 2009 C C . LEU A 1 242 ? 4.377 -5.219 -0.258 1.00 95.69 242 LEU A C 1
ATOM 2011 O O . LEU A 1 242 ? 4.341 -6.226 -0.955 1.00 95.69 242 LEU A O 1
ATOM 2015 N N . HIS A 1 243 ? 5.260 -5.076 0.732 1.00 93.75 243 HIS A N 1
ATOM 2016 C CA . HIS A 1 243 ? 6.251 -6.095 1.079 1.00 93.75 243 HIS A CA 1
ATOM 2017 C C . HIS A 1 243 ? 5.589 -7.414 1.465 1.00 93.75 243 HIS A C 1
ATOM 2019 O O . HIS A 1 243 ? 6.005 -8.464 0.978 1.00 93.75 243 HIS A O 1
ATOM 2025 N N . TYR A 1 244 ? 4.520 -7.367 2.263 1.00 94.00 244 TYR A N 1
ATOM 2026 C CA . TYR A 1 244 ? 3.745 -8.560 2.597 1.00 94.00 244 TYR A CA 1
ATOM 2027 C C . TYR A 1 244 ? 3.120 -9.205 1.348 1.00 94.00 244 TYR A C 1
ATOM 2029 O O . TYR A 1 244 ? 3.179 -10.423 1.183 1.00 94.00 244 TYR A O 1
ATOM 2037 N N . TRP A 1 245 ? 2.572 -8.408 0.425 1.00 95.31 245 TRP A N 1
ATOM 2038 C CA . TRP A 1 245 ? 2.066 -8.909 -0.856 1.00 95.31 245 TRP A CA 1
ATOM 2039 C C . TRP A 1 245 ? 3.155 -9.569 -1.703 1.00 95.31 245 TRP A C 1
ATOM 2041 O O . TRP A 1 245 ? 2.958 -10.683 -2.190 1.00 95.31 245 TRP A O 1
ATOM 2051 N N . LEU A 1 246 ? 4.317 -8.929 -1.827 1.00 93.19 246 LEU A N 1
ATOM 2052 C CA . LEU A 1 246 ? 5.469 -9.467 -2.544 1.00 93.19 246 LEU A CA 1
ATOM 2053 C C . LEU A 1 246 ? 5.942 -10.808 -1.943 1.00 93.19 246 LEU A C 1
ATOM 2055 O O . LEU A 1 246 ? 6.252 -11.730 -2.697 1.00 93.19 246 LEU A O 1
ATOM 2059 N N . GLU A 1 247 ? 5.949 -10.941 -0.606 1.00 90.81 247 GLU A N 1
ATOM 2060 C CA . GLU A 1 247 ? 6.310 -12.182 0.109 1.00 90.81 247 GLU A CA 1
ATOM 2061 C C . GLU A 1 247 ? 5.335 -13.310 -0.230 1.00 90.81 247 GLU A C 1
ATOM 2063 O O . GLU A 1 247 ? 5.753 -14.402 -0.608 1.00 90.81 247 GLU A O 1
ATOM 2068 N N . LYS A 1 248 ? 4.029 -13.043 -0.147 1.00 91.94 248 LYS A N 1
ATOM 2069 C CA . LYS A 1 248 ? 2.991 -14.064 -0.354 1.00 91.94 248 LYS A CA 1
ATOM 2070 C C . LYS A 1 248 ? 2.793 -14.474 -1.806 1.00 91.94 248 LYS A C 1
ATOM 2072 O O . LYS A 1 248 ? 2.283 -15.561 -2.057 1.00 91.94 248 LYS A O 1
ATOM 2077 N N . THR A 1 249 ? 3.171 -13.621 -2.751 1.00 90.25 249 THR A N 1
ATOM 2078 C CA . THR A 1 249 ? 3.012 -13.888 -4.187 1.00 90.25 249 THR A CA 1
ATOM 2079 C C . THR A 1 249 ? 4.301 -14.339 -4.868 1.00 90.25 249 THR A C 1
ATOM 2081 O O . THR A 1 249 ? 4.279 -14.626 -6.061 1.00 90.25 249 THR A O 1
ATOM 2084 N N . GLY A 1 250 ? 5.427 -14.397 -4.145 1.00 87.62 250 GLY A N 1
ATOM 2085 C CA . GLY A 1 250 ? 6.730 -14.703 -4.743 1.00 87.62 250 GLY A CA 1
ATOM 2086 C C . GLY A 1 250 ? 7.200 -13.622 -5.723 1.00 87.62 250 GLY A C 1
ATOM 2087 O O . GLY A 1 250 ? 7.976 -13.893 -6.637 1.00 87.62 250 GLY A O 1
ATOM 2088 N N . MET A 1 251 ? 6.710 -12.389 -5.573 1.00 86.75 251 MET A N 1
ATOM 2089 C CA . MET A 1 251 ? 7.039 -11.272 -6.462 1.00 86.75 251 MET A CA 1
ATOM 2090 C C . MET A 1 251 ? 8.314 -10.520 -6.051 1.00 86.75 251 MET A C 1
ATOM 2092 O O . MET A 1 251 ? 8.750 -9.631 -6.778 1.00 86.75 251 MET A O 1
ATOM 2096 N N . HIS A 1 252 ? 8.930 -10.878 -4.919 1.00 85.12 252 HIS A N 1
ATOM 2097 C CA . HIS A 1 252 ? 10.252 -10.370 -4.541 1.00 85.12 252 HIS A CA 1
ATOM 2098 C C . HIS A 1 252 ? 11.342 -10.817 -5.511 1.00 85.12 252 HIS A C 1
ATOM 2100 O O . HIS A 1 252 ? 11.290 -11.908 -6.084 1.00 85.12 252 HIS A O 1
ATOM 2106 N N . VAL A 1 253 ? 12.375 -9.985 -5.623 1.00 83.19 253 VAL A N 1
ATOM 2107 C CA . VAL A 1 253 ? 13.649 -10.405 -6.202 1.00 83.19 253 VAL A CA 1
ATOM 2108 C C . VAL A 1 253 ? 14.340 -11.297 -5.175 1.00 83.19 253 VAL A C 1
ATOM 2110 O O . VAL A 1 253 ? 14.511 -10.912 -4.019 1.00 83.19 253 VAL A O 1
ATOM 2113 N N . GLN A 1 254 ? 14.685 -12.515 -5.578 1.00 83.00 254 GLN A N 1
ATOM 2114 C CA . GLN A 1 254 ? 15.355 -13.481 -4.716 1.00 83.00 254 GLN A CA 1
ATOM 2115 C C . GLN A 1 254 ? 16.738 -13.789 -5.272 1.00 83.00 254 GLN A C 1
ATOM 2117 O O . GLN A 1 254 ? 16.904 -13.933 -6.481 1.00 83.00 254 GLN A O 1
ATOM 2122 N N . GLN A 1 255 ? 17.714 -13.898 -4.379 1.00 78.12 255 GLN A N 1
ATOM 2123 C CA . GLN A 1 255 ? 19.060 -14.363 -4.680 1.00 78.12 255 GLN A CA 1
ATOM 2124 C C . GLN A 1 255 ? 19.384 -15.472 -3.681 1.00 78.12 255 GLN A C 1
ATOM 2126 O O . GLN A 1 255 ? 19.165 -15.297 -2.483 1.00 78.12 255 GLN A O 1
ATOM 2131 N N . ASP A 1 256 ? 19.801 -16.637 -4.177 1.00 79.38 256 ASP A N 1
ATOM 2132 C CA . ASP A 1 256 ? 20.105 -17.822 -3.359 1.00 79.38 256 ASP A CA 1
ATOM 2133 C C . ASP A 1 256 ? 18.964 -18.232 -2.403 1.00 79.38 256 ASP A C 1
ATOM 2135 O O . ASP A 1 256 ? 19.175 -18.646 -1.265 1.00 79.38 256 ASP A O 1
ATOM 2139 N N . GLY A 1 257 ? 17.714 -18.083 -2.861 1.00 71.94 257 GLY A N 1
ATOM 2140 C CA . GLY A 1 257 ? 16.513 -18.422 -2.088 1.00 71.94 257 GLY A CA 1
ATOM 2141 C C . GLY A 1 257 ? 16.159 -17.430 -0.972 1.00 71.94 257 GLY A C 1
ATOM 2142 O O . GLY A 1 257 ? 15.178 -17.645 -0.261 1.00 71.94 257 GLY A O 1
ATOM 2143 N N . GLN A 1 258 ? 16.908 -16.334 -0.825 1.00 74.25 258 GLN A N 1
ATOM 2144 C CA . GLN A 1 258 ? 16.622 -15.269 0.135 1.00 74.25 258 GLN A CA 1
ATOM 2145 C C . GLN A 1 258 ? 16.086 -14.019 -0.565 1.00 74.25 258 GLN A C 1
ATOM 2147 O O . GLN A 1 258 ? 16.447 -13.716 -1.704 1.00 74.25 258 GLN A O 1
ATOM 2152 N N . ILE A 1 259 ? 15.211 -13.280 0.124 1.00 78.31 259 ILE A N 1
ATOM 2153 C CA . ILE A 1 259 ? 14.739 -11.971 -0.346 1.00 78.31 259 ILE A CA 1
ATOM 2154 C C . ILE A 1 259 ? 15.951 -11.047 -0.457 1.00 78.31 259 ILE A C 1
ATOM 2156 O O . ILE A 1 259 ? 16.652 -10.818 0.527 1.00 78.31 259 ILE A O 1
ATOM 2160 N N . SER A 1 260 ? 16.167 -10.498 -1.648 1.00 78.19 260 SER A N 1
ATOM 2161 C CA . SER A 1 260 ? 17.251 -9.568 -1.940 1.00 78.19 260 SER A CA 1
ATOM 2162 C C . SER A 1 260 ? 16.691 -8.295 -2.578 1.00 78.19 260 SER A C 1
ATOM 2164 O O . SER A 1 260 ? 15.589 -8.280 -3.124 1.00 78.19 260 SER A O 1
ATOM 2166 N N . HIS A 1 261 ? 17.441 -7.197 -2.496 1.00 82.31 261 HIS A N 1
ATOM 2167 C CA . HIS A 1 261 ? 17.132 -5.935 -3.184 1.00 82.31 261 HIS A CA 1
ATOM 2168 C C . HIS A 1 261 ? 15.759 -5.292 -2.881 1.00 82.31 261 HIS A C 1
ATOM 2170 O O . HIS A 1 261 ? 15.293 -4.465 -3.667 1.00 82.31 261 HIS A O 1
ATOM 2176 N N . ALA A 1 262 ? 15.120 -5.600 -1.744 1.00 85.75 262 ALA A N 1
ATOM 2177 C CA . ALA A 1 262 ? 13.836 -4.994 -1.363 1.00 85.75 262 ALA A CA 1
ATOM 2178 C C . ALA A 1 262 ? 13.914 -3.454 -1.317 1.00 85.75 262 ALA A C 1
ATOM 2180 O O . ALA A 1 262 ? 13.085 -2.770 -1.916 1.00 85.75 262 ALA A O 1
ATOM 2181 N N . ASP A 1 263 ? 14.970 -2.910 -0.706 1.00 86.19 263 ASP A N 1
ATOM 2182 C CA . ASP A 1 263 ? 15.198 -1.461 -0.648 1.00 86.19 263 ASP A CA 1
ATOM 2183 C C . ASP A 1 263 ? 15.420 -0.852 -2.037 1.00 86.19 263 ASP A C 1
ATOM 2185 O O . ASP A 1 263 ? 14.949 0.248 -2.317 1.00 86.19 263 ASP A O 1
ATOM 2189 N N . THR A 1 264 ? 16.090 -1.579 -2.936 1.00 86.31 264 THR A N 1
ATOM 2190 C CA . THR A 1 264 ? 16.327 -1.132 -4.315 1.00 86.31 264 THR A CA 1
ATOM 2191 C C . THR A 1 264 ? 15.024 -1.060 -5.106 1.00 86.31 264 THR A C 1
ATOM 2193 O O . THR A 1 264 ? 14.793 -0.085 -5.817 1.00 86.31 264 THR A O 1
ATOM 2196 N N . LEU A 1 265 ? 14.132 -2.042 -4.947 1.00 88.88 265 LEU A N 1
ATOM 2197 C CA . LEU A 1 265 ? 12.806 -2.004 -5.561 1.00 88.88 265 LEU A CA 1
ATOM 2198 C C . LEU A 1 265 ? 11.998 -0.797 -5.061 1.00 88.88 265 LEU A C 1
ATOM 2200 O O . LEU A 1 265 ? 11.399 -0.081 -5.864 1.00 88.88 265 LEU A O 1
ATOM 2204 N N . VAL A 1 266 ? 12.010 -0.541 -3.750 1.00 89.88 266 VAL A N 1
ATOM 2205 C CA . VAL A 1 266 ? 11.352 0.636 -3.162 1.00 89.88 266 VAL A CA 1
ATOM 2206 C C . VAL A 1 266 ? 11.962 1.934 -3.694 1.00 89.88 266 VAL A C 1
ATOM 2208 O O . VAL A 1 266 ? 11.225 2.867 -4.009 1.00 89.88 266 VAL A O 1
ATOM 2211 N N . GLU A 1 267 ? 13.285 2.003 -3.845 1.00 86.88 267 GLU A N 1
ATOM 2212 C CA . GLU A 1 267 ? 13.970 3.164 -4.416 1.00 86.88 267 GLU A CA 1
ATOM 2213 C C . GLU A 1 267 ? 13.530 3.434 -5.860 1.00 86.88 267 GLU A C 1
ATOM 2215 O O . GLU A 1 267 ? 13.191 4.572 -6.192 1.00 86.88 267 GLU A O 1
ATOM 2220 N N . ILE A 1 268 ? 13.461 2.395 -6.698 1.00 84.81 268 ILE A N 1
ATOM 2221 C CA . ILE A 1 268 ? 12.968 2.499 -8.078 1.00 84.81 268 ILE A CA 1
ATOM 2222 C C . ILE A 1 268 ? 11.529 3.017 -8.087 1.00 84.81 268 ILE A C 1
ATOM 2224 O O . ILE A 1 268 ? 11.231 3.976 -8.795 1.00 84.81 268 ILE A O 1
ATOM 2228 N N . ILE A 1 269 ? 10.640 2.441 -7.271 1.00 88.06 269 ILE A N 1
ATOM 2229 C CA . ILE A 1 269 ? 9.240 2.881 -7.165 1.00 88.06 269 ILE A CA 1
ATOM 2230 C C . ILE A 1 269 ? 9.157 4.353 -6.742 1.00 88.06 269 ILE A C 1
ATOM 2232 O O . ILE A 1 269 ? 8.430 5.132 -7.357 1.00 88.06 269 ILE A O 1
ATOM 2236 N N . ASN A 1 270 ? 9.917 4.758 -5.724 1.00 88.44 270 ASN A N 1
ATOM 2237 C CA . ASN A 1 270 ? 9.948 6.140 -5.248 1.00 88.44 270 ASN A CA 1
ATOM 2238 C C . ASN A 1 270 ? 10.410 7.104 -6.343 1.00 88.44 270 ASN A C 1
ATOM 2240 O O . ASN A 1 270 ? 9.793 8.150 -6.537 1.00 88.44 270 ASN A O 1
ATOM 2244 N N . LYS A 1 271 ? 11.464 6.745 -7.084 1.00 82.38 271 LYS A N 1
ATOM 2245 C CA . LYS A 1 271 ? 11.970 7.543 -8.206 1.00 82.38 271 LYS A CA 1
ATOM 2246 C C . LYS A 1 271 ? 10.949 7.629 -9.337 1.00 82.38 271 LYS A C 1
ATOM 2248 O O . LYS A 1 271 ? 10.704 8.721 -9.839 1.00 82.38 271 LYS A O 1
ATOM 2253 N N . LEU A 1 272 ? 10.269 6.533 -9.674 1.00 82.75 272 LEU A N 1
ATOM 2254 C CA . LEU A 1 272 ? 9.170 6.548 -10.644 1.00 82.75 272 LEU A CA 1
ATOM 2255 C C . LEU A 1 272 ? 8.068 7.535 -10.235 1.00 82.75 272 LEU A C 1
ATOM 2257 O O . LEU A 1 272 ? 7.648 8.358 -11.047 1.00 82.75 272 LEU A O 1
ATOM 2261 N N . ILE A 1 273 ? 7.641 7.506 -8.967 1.00 82.88 273 ILE A N 1
ATOM 2262 C CA . ILE A 1 273 ? 6.644 8.450 -8.441 1.00 82.88 273 ILE A CA 1
ATOM 2263 C C . ILE A 1 273 ? 7.172 9.889 -8.519 1.00 82.88 273 ILE A C 1
ATOM 2265 O O . ILE A 1 273 ? 6.439 10.773 -8.968 1.00 82.88 273 ILE A O 1
ATOM 2269 N N . TYR A 1 274 ? 8.424 10.119 -8.110 1.00 79.00 274 TYR A N 1
ATOM 2270 C CA . TYR A 1 274 ? 9.062 11.435 -8.102 1.00 79.00 274 TYR A CA 1
ATOM 2271 C C . TYR A 1 274 ? 9.127 12.041 -9.507 1.00 79.00 274 TYR A C 1
ATOM 2273 O O . TYR A 1 274 ? 8.557 13.105 -9.742 1.00 79.00 274 TYR A O 1
ATOM 2281 N N . PHE A 1 275 ? 9.775 11.362 -10.456 1.00 74.56 275 PHE A N 1
ATOM 2282 C CA . PHE A 1 275 ? 10.040 11.909 -11.790 1.00 74.56 275 PHE A CA 1
ATOM 2283 C C . PHE A 1 275 ? 8.771 12.048 -12.630 1.00 74.56 275 PHE A C 1
ATOM 2285 O O . PHE A 1 275 ? 8.608 13.050 -13.323 1.00 74.56 275 PHE A O 1
ATOM 2292 N N . SER A 1 276 ? 7.804 11.138 -12.476 1.00 72.75 276 SER A N 1
ATOM 2293 C CA . SER A 1 276 ? 6.481 11.287 -13.104 1.00 72.75 276 SER A CA 1
ATOM 2294 C C . SER A 1 276 ? 5.676 12.476 -12.554 1.00 72.75 276 SER A C 1
ATOM 2296 O O . SER A 1 276 ? 4.649 12.842 -13.124 1.00 72.75 276 SER A O 1
ATOM 2298 N N . ASN A 1 277 ? 6.108 13.083 -11.442 1.00 72.62 277 ASN A N 1
ATOM 2299 C CA . ASN A 1 277 ? 5.437 14.203 -10.783 1.00 72.62 277 ASN A CA 1
ATOM 2300 C C . ASN A 1 277 ? 6.414 15.344 -10.436 1.00 72.62 277 ASN A C 1
ATOM 2302 O O . ASN A 1 277 ? 6.151 16.102 -9.500 1.00 72.62 277 ASN A O 1
ATOM 2306 N N . SER A 1 278 ? 7.508 15.494 -11.197 1.00 66.06 278 SER A N 1
ATOM 2307 C CA . SER A 1 278 ? 8.620 16.413 -10.895 1.00 66.06 278 SER A CA 1
ATOM 2308 C C . SER A 1 278 ? 8.161 17.841 -10.613 1.00 66.06 278 SER A C 1
ATOM 2310 O O . SER A 1 278 ? 8.540 18.405 -9.600 1.00 66.06 278 SER A O 1
ATOM 2312 N N . LYS A 1 279 ? 7.219 18.384 -11.395 1.00 67.44 279 LYS A N 1
ATOM 2313 C CA . LYS A 1 279 ? 6.652 19.727 -11.156 1.00 67.44 279 LYS A CA 1
ATOM 2314 C C . LYS A 1 279 ? 6.068 19.899 -9.749 1.00 67.44 279 LYS A C 1
ATOM 2316 O O . LYS A 1 279 ? 6.263 20.935 -9.132 1.00 67.44 279 LYS A O 1
ATOM 2321 N N . VAL A 1 280 ? 5.352 18.893 -9.241 1.00 68.06 280 VAL A N 1
ATOM 2322 C CA . VAL A 1 280 ? 4.771 18.933 -7.887 1.00 68.06 280 VAL A CA 1
ATOM 2323 C C . VAL A 1 280 ? 5.868 18.803 -6.831 1.00 68.06 280 VAL A C 1
ATOM 2325 O O . VAL A 1 280 ? 5.772 19.430 -5.781 1.00 68.06 280 VAL A O 1
ATOM 2328 N N . MET A 1 281 ? 6.910 18.020 -7.111 1.00 69.12 281 MET A N 1
ATOM 2329 C CA . MET A 1 281 ? 8.034 17.803 -6.199 1.00 69.12 281 MET A CA 1
ATOM 2330 C C . MET A 1 281 ? 8.992 19.011 -6.138 1.00 69.12 281 MET A C 1
ATOM 2332 O O . MET A 1 281 ? 9.428 19.388 -5.052 1.00 69.12 281 MET A O 1
ATOM 2336 N N . ASP A 1 282 ? 9.254 19.676 -7.265 1.00 64.19 282 ASP A N 1
ATOM 2337 C CA . ASP A 1 282 ? 10.210 20.785 -7.398 1.00 64.19 282 ASP A CA 1
ATOM 2338 C C . ASP A 1 282 ? 9.668 22.114 -6.855 1.00 64.19 282 ASP A C 1
ATOM 2340 O O . ASP A 1 282 ? 10.414 22.925 -6.310 1.00 64.19 282 ASP A O 1
ATOM 2344 N N . THR A 1 283 ? 8.356 22.359 -6.940 1.00 61.44 283 THR A N 1
ATOM 2345 C CA . THR A 1 283 ? 7.739 23.519 -6.268 1.00 61.44 283 THR A CA 1
ATOM 2346 C C . THR A 1 283 ? 7.918 23.445 -4.746 1.00 61.44 283 THR A C 1
ATOM 2348 O O . THR A 1 283 ? 7.957 24.469 -4.072 1.00 61.44 283 THR A O 1
ATOM 2351 N N . LEU A 1 284 ? 8.062 22.240 -4.190 1.00 54.78 284 LEU A N 1
ATOM 2352 C CA . LEU A 1 284 ? 8.163 22.021 -2.750 1.00 54.78 284 LEU A CA 1
ATOM 2353 C C . LEU A 1 284 ? 9.594 22.124 -2.227 1.00 54.78 284 LEU A C 1
ATOM 2355 O O . LEU A 1 284 ? 9.786 22.653 -1.134 1.00 54.78 284 LEU A O 1
ATOM 2359 N N . SER A 1 285 ? 10.591 21.690 -3.004 1.00 55.38 285 SER A N 1
ATOM 2360 C CA . SER A 1 285 ? 11.997 21.896 -2.638 1.00 55.38 285 SER A CA 1
ATOM 2361 C C . SER A 1 285 ? 12.315 23.387 -2.508 1.00 55.38 285 SER A C 1
ATOM 2363 O O . SER A 1 285 ? 12.966 23.792 -1.549 1.00 55.38 285 SER A O 1
ATOM 2365 N N . LYS A 1 286 ? 11.757 24.227 -3.388 1.00 55.62 286 LYS A N 1
ATOM 2366 C CA . LYS A 1 286 ? 11.885 25.692 -3.321 1.00 55.62 286 LYS A CA 1
ATOM 2367 C C . LYS A 1 286 ? 11.245 26.301 -2.068 1.00 55.62 286 LYS A C 1
ATOM 2369 O O . LYS A 1 286 ? 11.833 27.196 -1.466 1.00 55.62 286 LYS A O 1
ATOM 2374 N N . LEU A 1 287 ? 10.096 25.775 -1.633 1.00 55.72 287 LEU A N 1
ATOM 2375 C CA . LEU A 1 287 ? 9.411 26.219 -0.411 1.00 55.72 287 LEU A CA 1
ATOM 2376 C C . LEU A 1 287 ? 10.167 25.829 0.871 1.00 55.72 287 LEU A C 1
ATOM 2378 O O . LEU A 1 287 ? 10.189 26.615 1.812 1.00 55.72 287 LE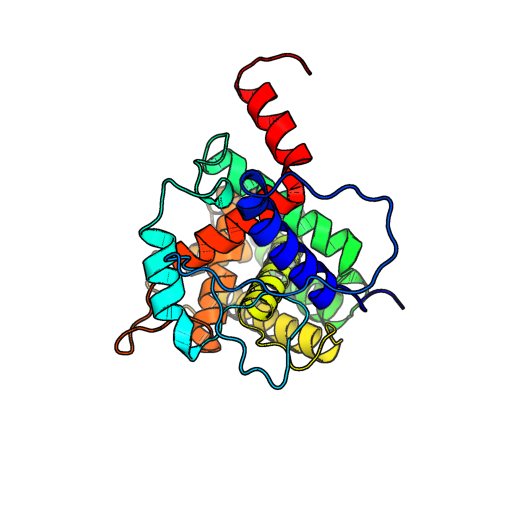U A O 1
ATOM 2382 N N . GLU A 1 288 ? 10.823 24.663 0.909 1.00 55.97 288 GLU A N 1
ATOM 2383 C CA . GLU A 1 288 ? 11.679 24.265 2.044 1.00 55.97 288 GLU A CA 1
ATOM 2384 C C . GLU A 1 288 ? 12.965 25.106 2.141 1.00 55.97 288 GLU A C 1
ATOM 2386 O O . GLU A 1 288 ? 13.484 25.300 3.236 1.00 55.97 288 GLU A O 1
ATOM 2391 N N . HIS A 1 289 ? 13.449 25.652 1.019 1.00 55.16 289 HIS A N 1
ATOM 2392 C CA . HIS A 1 289 ? 14.659 26.486 0.957 1.00 55.16 289 HIS A CA 1
ATOM 2393 C C . HIS A 1 289 ? 14.362 27.997 0.968 1.00 55.16 289 HIS A C 1
ATOM 2395 O O . HIS A 1 289 ? 15.265 28.803 0.747 1.00 55.16 289 HIS A O 1
ATOM 2401 N N . GLY A 1 290 ? 13.109 28.403 1.214 1.00 45.56 290 GLY A N 1
ATOM 2402 C CA . GLY A 1 290 ? 12.720 29.814 1.306 1.00 45.56 290 GLY A CA 1
ATOM 2403 C C . GLY A 1 290 ? 12.875 30.612 0.005 1.00 45.56 290 GLY A C 1
ATOM 2404 O O . GLY A 1 290 ? 12.970 31.837 0.056 1.00 45.56 290 GLY A O 1
ATOM 2405 N N . GLN A 1 291 ? 12.913 29.954 -1.158 1.00 37.56 291 GLN A N 1
ATOM 2406 C CA . GLN A 1 291 ? 12.992 30.643 -2.446 1.00 37.56 291 GLN A CA 1
ATOM 2407 C C . GLN A 1 291 ? 11.581 30.940 -2.990 1.00 37.56 291 GLN A C 1
ATOM 2409 O O . GLN A 1 291 ? 10.741 30.035 -3.007 1.00 37.56 291 GLN A O 1
ATOM 2414 N N . PRO A 1 292 ? 11.293 32.185 -3.426 1.00 38.06 292 PRO A N 1
ATOM 2415 C CA . PRO A 1 292 ? 9.969 32.559 -3.913 1.00 38.06 292 PRO A CA 1
ATOM 2416 C C . PRO A 1 292 ? 9.637 31.871 -5.246 1.00 38.06 292 PRO A C 1
ATOM 2418 O O . PRO A 1 292 ? 10.523 31.581 -6.052 1.00 38.06 292 PRO A O 1
ATOM 2421 N N . SER A 1 293 ? 8.341 31.592 -5.421 1.00 41.47 293 SER A N 1
ATOM 2422 C CA . SER A 1 293 ? 7.717 30.927 -6.576 1.00 41.47 293 SER A CA 1
ATOM 2423 C C . SER A 1 293 ? 7.841 31.708 -7.874 1.00 41.47 293 SER A C 1
ATOM 2425 O O . SER A 1 293 ? 7.547 32.924 -7.819 1.00 41.47 293 SER A O 1
#

Organism: NCBI:txid200324

Foldseek 3Di:
DFQFCLLVVLQVLLQCLVVVQVCVVPPDDDPPDDDDDDDDDDDDDPDPPPDPDPPPDDDPGAADALVCNVVNLVVLVVDQPDTSLNDDAFDDPQVLLLVLLVLQLVCLCPRVVCVVDCLQVVVALVVLLVLLCVLCVVPVVCNVCSVLLSVLSNSLLSSLLSVVSSLCSRNVVDPDSTDDPVNSSVSSVLSRVLLVCLCVVVDPDDPVDPSVLSNCVSNVNPPSSVCSPGSSSSSVSSLVSNVVVCVVVVSARDDPNHRPSSVSSVSSVSSSSCSSPVVVSVVVSCVVVVHDD